Protein AF-A0A7R9TCW3-F1 (afdb_monomer)

Radius of gyration: 33.98 Å; Cα contacts (8 Å, |Δi|>4): 318; chains: 1; bounding box: 120×55×90 Å

Foldseek 3Di:
DDDDDDDDDDPDPPPPPPPPPDFAEDEDEAELVCLQVSLLVCLVPPLPGLHAYWYDYPPDDDTDPVVVLVSLASNLLCVQFLVNCVVAVFWFAWPCHSNDDRGGDDPQFTDGDDDDPPDPSVVSNVSVVVSVVSSCSNCVSNVHDRPHRHGPLRCCCVPVVDDDDLVCLCSRQPPGTDCSVVSVLVSVVVVVVVVVVVVVVVVVVVVVVPDDDDDDDFDDDDDDDPDDDDDPVNVVCLVVQAPPDPPRDGDRDEAQFDEAECQDPDDDPPCPVRHDPLHQYHYHNHDPPRCDVSNVVVRVVSSVRCVVVSVVVVVVVVVVVVVVVVVVVVVVD

InterPro domains:
  IPR000569 HECT domain [PF00632] (122-172)
  IPR000569 HECT domain [PS50237] (38-156)
  IPR001441 Decaprenyl diphosphate synthase-like [PF01255] (249-306)
  IPR035983 HECT, E3 ligase catalytic domain [SSF56204] (19-172)
  IPR036424 Decaprenyl diphosphate synthase-like superfamily [G3DSA:3.40.1180.10] (177-305)
  IPR036424 Decaprenyl diphosphate synthase-like superfamily [SSF64005] (225-305)
  IPR045322 E3 ubiquitin-protein ligase HECTD1/TRIP12-like [PTHR45670] (14-176)

Mean predicted aligned error: 18.5 Å

Organism: Micromonas pusilla (NCBI:txid38833)

pLDDT: mean 72.84, std 19.32, range [31.09, 96.94]

Nearest PDB structures (foldseek):
  8j1p-assembly1_A  TM=7.902E-01  e=1.350E-06  Saccharomyces cerevisiae
  8j1r-assembly1_A  TM=8.168E-01  e=1.158E-05  Saccharomyces cerevisiae
  5hps-assembly1_A  TM=7.876E-01  e=4.696E-04  Homo sapiens
  5i6i-assembly1_B  TM=3.269E-01  e=3.646E+00  Thermochaetoides thermophila DSM 1495
  2poh-assembly2_F  TM=1.640E-01  e=8.413E+00  Salmonella phage P22-pbi

Solvent-accessible surface area (backbone atoms only — not comparable to full-atom values): 19964 Å² total; per-residue (Å²): 133,87,79,88,86,84,90,79,88,75,90,66,82,80,72,81,75,70,80,73,71,84,66,50,75,44,80,47,78,40,50,83,91,49,42,61,64,45,48,48,56,47,42,72,69,49,47,85,47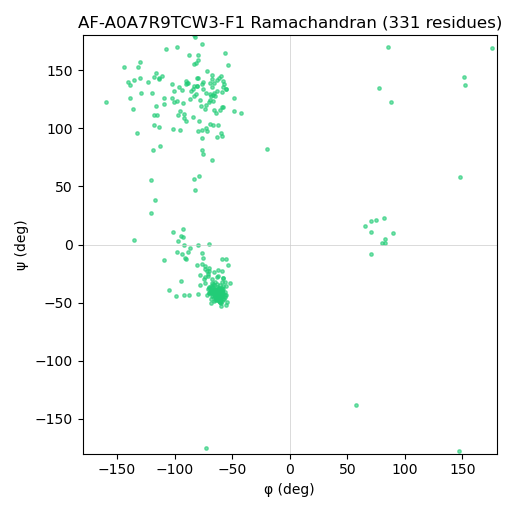,88,47,27,74,34,36,28,51,67,99,56,93,67,75,39,72,66,51,32,48,49,50,43,45,52,42,29,50,55,72,39,19,37,70,54,32,72,78,49,59,45,47,58,52,24,63,56,58,94,79,44,65,71,51,65,65,51,98,49,30,53,41,73,36,90,58,63,87,91,39,72,63,33,54,50,34,52,53,48,52,57,45,51,53,38,47,50,54,38,30,52,70,55,73,44,83,63,74,56,62,59,14,63,68,52,50,39,33,75,72,71,66,45,81,87,51,81,78,47,45,59,59,68,36,33,87,50,23,59,61,8,65,57,52,52,52,53,48,54,52,52,51,51,54,50,51,49,53,49,52,50,52,51,49,53,55,40,42,76,72,72,52,89,78,88,91,81,82,88,80,81,94,79,84,90,72,90,81,75,84,88,42,72,70,55,50,52,38,59,74,72,46,39,55,68,49,98,83,77,53,80,41,64,66,68,37,60,64,45,79,35,58,60,52,57,86,74,83,64,86,88,56,59,89,58,50,40,99,44,37,38,78,37,72,38,80,38,46,84,85,74,65,44,75,68,56,52,52,51,44,52,47,55,35,58,78,42,38,66,61,27,50,53,49,45,54,54,50,53,51,53,52,51,54,50,49,54,51,53,54,60,73,72,106

Structure (mmCIF, N/CA/C/O backbone):
data_AF-A0A7R9TCW3-F1
#
_entry.id   AF-A0A7R9TCW3-F1
#
loop_
_atom_site.group_PDB
_atom_site.id
_atom_site.type_symbol
_atom_site.label_atom_id
_atom_site.label_alt_id
_atom_site.label_comp_id
_atom_site.label_asym_id
_atom_site.label_entity_id
_atom_site.label_seq_id
_atom_site.pdbx_PDB_ins_code
_atom_site.Cartn_x
_atom_site.Cartn_y
_atom_site.Cartn_z
_atom_site.occupancy
_atom_site.B_iso_or_equiv
_atom_site.auth_seq_id
_atom_site.auth_comp_id
_atom_site.auth_asym_id
_atom_site.auth_atom_id
_atom_site.pdbx_PDB_model_num
ATOM 1 N N . GLY A 1 1 ? -70.324 -18.617 -6.237 1.00 34.22 1 GLY A N 1
ATOM 2 C CA . GLY A 1 1 ? -69.212 -18.381 -7.182 1.00 34.22 1 GLY A CA 1
ATOM 3 C C . GLY A 1 1 ? -67.988 -18.090 -6.350 1.00 34.22 1 GLY A C 1
ATOM 4 O O . GLY A 1 1 ? -68.126 -17.315 -5.421 1.00 34.22 1 GLY A O 1
ATOM 5 N N . GLY A 1 2 ? -66.867 -18.802 -6.463 1.00 35.09 2 GLY A N 1
ATOM 6 C CA . GLY A 1 2 ? -66.080 -19.045 -7.681 1.00 35.09 2 GLY A CA 1
ATOM 7 C C . GLY A 1 2 ? -65.082 -17.885 -7.817 1.00 35.09 2 GLY A C 1
ATOM 8 O O . GLY A 1 2 ? -65.528 -16.749 -7.821 1.00 35.09 2 GLY A O 1
ATOM 9 N N . GLY A 1 3 ? -63.762 -18.046 -7.877 1.00 35.47 3 GLY A N 1
ATOM 10 C CA . GLY A 1 3 ? -62.878 -19.210 -7.868 1.00 35.47 3 GLY A CA 1
ATOM 11 C C . GLY A 1 3 ? -61.419 -18.745 -8.067 1.00 35.47 3 GLY A C 1
ATOM 12 O O . GLY A 1 3 ? -61.203 -17.597 -8.440 1.00 35.47 3 GLY A O 1
ATOM 13 N N . GLY A 1 4 ? -60.462 -19.664 -7.857 1.00 33.12 4 GLY A N 1
ATOM 14 C CA . GLY A 1 4 ? -59.072 -19.636 -8.365 1.00 33.12 4 GLY A CA 1
ATOM 15 C C . GLY A 1 4 ? -58.091 -18.708 -7.628 1.00 33.12 4 GLY A C 1
ATOM 16 O O . GLY A 1 4 ? -58.412 -17.568 -7.347 1.00 33.12 4 GLY A O 1
ATOM 17 N N . GLY A 1 5 ? -56.858 -19.080 -7.281 1.00 32.53 5 GLY A N 1
ATOM 18 C CA . GLY A 1 5 ? -56.021 -20.233 -7.618 1.00 32.53 5 GLY A CA 1
ATOM 19 C C . GLY A 1 5 ? -54.547 -19.792 -7.541 1.00 32.53 5 GLY A C 1
ATOM 20 O O . GLY A 1 5 ? -54.244 -18.652 -7.877 1.00 32.53 5 GLY A O 1
ATOM 21 N N . GLY A 1 6 ? -53.633 -20.661 -7.092 1.00 31.09 6 GLY A N 1
ATOM 22 C CA . GLY A 1 6 ? -52.189 -20.391 -7.189 1.00 31.09 6 GLY A CA 1
ATOM 23 C C . GLY A 1 6 ? -51.327 -20.962 -6.067 1.00 31.09 6 GLY A C 1
ATOM 24 O O . GLY A 1 6 ? -50.631 -20.219 -5.383 1.00 31.09 6 GLY A O 1
ATOM 25 N N . GLY A 1 7 ? -51.361 -22.282 -5.870 1.00 36.09 7 GLY A N 1
ATOM 26 C CA . GLY A 1 7 ? -50.371 -22.980 -5.054 1.00 36.09 7 GLY A CA 1
ATOM 27 C C . GLY A 1 7 ? -49.033 -23.079 -5.792 1.00 36.09 7 GLY A C 1
ATOM 28 O O . GLY A 1 7 ? -48.946 -23.735 -6.825 1.00 36.09 7 GLY A O 1
ATOM 29 N N . GLY A 1 8 ? -47.995 -22.456 -5.236 1.00 32.41 8 GLY A N 1
ATOM 30 C CA . GLY A 1 8 ? -46.598 -22.651 -5.618 1.00 32.41 8 GLY A CA 1
ATOM 31 C C . GLY A 1 8 ? -45.843 -23.330 -4.482 1.00 32.41 8 GLY A C 1
ATOM 32 O O . GLY A 1 8 ? -45.241 -22.668 -3.643 1.00 32.41 8 GLY A O 1
ATOM 33 N N . HIS A 1 9 ? -45.902 -24.661 -4.432 1.00 33.53 9 HIS A N 1
ATOM 34 C CA . HIS A 1 9 ? -45.020 -25.475 -3.598 1.00 33.53 9 HIS A CA 1
ATOM 35 C C . HIS A 1 9 ? -43.613 -25.448 -4.213 1.00 33.53 9 HIS A C 1
ATOM 37 O O . HIS A 1 9 ? -43.317 -26.206 -5.134 1.00 33.53 9 HIS A O 1
ATOM 43 N N . VAL A 1 10 ? -42.730 -24.590 -3.701 1.00 38.16 10 VAL A N 1
ATOM 44 C CA . VAL A 1 10 ? -41.288 -24.710 -3.948 1.00 38.16 10 VAL A CA 1
ATOM 45 C C . VAL A 1 10 ? -40.695 -25.473 -2.770 1.00 38.16 10 VAL A C 1
ATOM 47 O O . VAL A 1 10 ? -40.446 -24.919 -1.703 1.00 38.16 10 VAL A O 1
ATOM 50 N N . HIS A 1 11 ? -40.491 -26.777 -2.965 1.00 38.78 11 HIS A N 1
ATOM 51 C CA . HIS A 1 11 ? -39.647 -27.617 -2.115 1.00 38.78 11 HIS A CA 1
ATOM 52 C C . HIS A 1 11 ? -38.175 -27.191 -2.278 1.00 38.78 11 HIS A C 1
ATOM 54 O O . HIS A 1 11 ? -37.361 -27.872 -2.896 1.00 38.78 11 HIS A O 1
ATOM 60 N N . GLY A 1 12 ? -37.825 -26.032 -1.724 1.00 35.53 12 GLY A N 1
ATOM 61 C CA . GLY A 1 12 ? -36.444 -25.671 -1.440 1.00 35.53 12 GLY A CA 1
ATOM 62 C C . GLY A 1 12 ? -36.076 -26.272 -0.091 1.00 35.53 12 GLY A C 1
ATOM 63 O O . GLY A 1 12 ? -36.602 -25.841 0.932 1.00 35.53 12 GLY A O 1
ATOM 64 N N . ARG A 1 13 ? -35.213 -27.295 -0.084 1.00 36.06 13 ARG A N 1
ATOM 65 C CA . ARG A 1 13 ? -34.615 -27.864 1.133 1.00 36.06 13 ARG A CA 1
ATOM 66 C C . ARG A 1 13 ? -34.203 -26.732 2.078 1.00 36.06 13 ARG A C 1
ATOM 68 O O . ARG A 1 13 ? -33.270 -25.992 1.780 1.00 36.06 13 ARG A O 1
ATOM 75 N N . SER A 1 14 ? -34.878 -26.638 3.222 1.00 35.19 14 SER A N 1
ATOM 76 C CA . SER A 1 14 ? -34.413 -25.869 4.372 1.00 35.19 14 SER A CA 1
ATOM 77 C C . SER A 1 14 ? -33.107 -26.503 4.840 1.00 35.19 14 SER A C 1
ATOM 79 O O . SER A 1 14 ? -33.091 -27.496 5.568 1.00 35.19 14 SER A O 1
ATOM 81 N N . ILE A 1 15 ? -31.988 -25.986 4.335 1.00 44.66 15 ILE A N 1
ATOM 82 C CA . ILE A 1 15 ? -30.674 -26.262 4.896 1.00 44.66 15 ILE A CA 1
ATOM 83 C C . ILE A 1 15 ? -30.714 -25.593 6.260 1.00 44.66 15 ILE A C 1
ATOM 85 O O . ILE A 1 15 ? -30.680 -24.371 6.326 1.00 44.66 15 ILE A O 1
ATOM 89 N N . ASN A 1 16 ? -30.892 -26.398 7.308 1.00 39.97 16 ASN A N 1
ATOM 90 C CA . ASN A 1 16 ? -30.870 -26.051 8.728 1.00 39.97 16 ASN A CA 1
ATOM 91 C C . ASN A 1 16 ? -30.158 -24.721 9.045 1.00 39.97 16 ASN A C 1
ATOM 93 O O . ASN A 1 16 ? -29.009 -24.712 9.493 1.00 39.97 16 ASN A O 1
ATOM 97 N N . ALA A 1 17 ? -30.858 -23.595 8.886 1.00 45.28 17 ALA A N 1
ATOM 98 C CA . ALA A 1 17 ? -30.440 -22.316 9.425 1.00 45.28 17 ALA A CA 1
ATOM 99 C C . ALA A 1 17 ? -30.735 -22.390 10.921 1.00 45.28 17 ALA A C 1
ATOM 101 O O . ALA A 1 17 ? -31.760 -21.915 11.411 1.00 45.28 17 ALA A O 1
ATOM 102 N N . ARG A 1 18 ? -29.854 -23.086 11.652 1.00 43.75 18 ARG A N 1
ATOM 103 C CA . ARG A 1 18 ? -29.770 -22.970 13.104 1.00 43.75 18 ARG A CA 1
ATOM 104 C C . ARG A 1 18 ? -29.749 -21.473 13.393 1.00 43.75 18 ARG A C 1
ATOM 106 O O . ARG A 1 18 ? -28.814 -20.794 12.974 1.00 43.75 18 ARG A O 1
ATOM 113 N N . ARG A 1 19 ? -30.785 -20.961 14.064 1.00 49.84 19 ARG A N 1
ATOM 114 C CA . ARG A 1 19 ? -30.785 -19.606 14.623 1.00 49.84 19 ARG A CA 1
ATOM 115 C C . ARG A 1 19 ? -29.612 -19.538 15.597 1.00 49.84 19 ARG A C 1
ATOM 117 O O . ARG A 1 19 ? -29.729 -19.974 16.738 1.00 49.84 19 ARG A O 1
ATOM 124 N N . LEU A 1 20 ? -28.460 -19.079 15.116 1.00 55.22 20 LEU A N 1
ATOM 125 C CA . LEU A 1 20 ? -27.365 -18.644 15.967 1.00 55.22 20 LEU A CA 1
ATOM 126 C C . LEU A 1 20 ? -27.945 -17.521 16.827 1.00 55.22 20 LEU A C 1
ATOM 128 O O . LEU A 1 20 ? -28.461 -16.542 16.292 1.00 55.22 20 LEU A O 1
ATOM 132 N N . GLY A 1 21 ? -27.959 -17.714 18.147 1.00 61.81 21 GLY A N 1
ATOM 133 C CA . GLY A 1 21 ? -28.392 -16.676 19.077 1.00 61.81 21 GLY A CA 1
ATOM 134 C C . GLY A 1 21 ? -27.622 -15.376 18.836 1.00 61.81 21 GLY A C 1
ATOM 135 O O . GLY A 1 21 ? -26.508 -15.398 18.308 1.00 61.81 21 GLY A O 1
ATOM 136 N N . THR A 1 22 ? -28.221 -14.245 19.210 1.00 68.81 22 THR A N 1
ATOM 137 C CA . THR A 1 22 ? -27.581 -12.927 19.127 1.00 68.81 22 THR A CA 1
ATOM 138 C C . THR A 1 22 ? -26.185 -12.996 19.746 1.00 68.81 22 THR A C 1
ATOM 140 O O . THR A 1 22 ? -26.035 -13.447 20.883 1.00 68.81 22 THR A O 1
ATOM 143 N N . LEU A 1 23 ? -25.161 -12.586 18.991 1.00 78.56 23 LEU A N 1
ATOM 144 C CA . LEU A 1 23 ? -23.785 -12.578 19.484 1.00 78.56 23 LEU A CA 1
ATOM 145 C C . LEU A 1 23 ? -23.697 -11.734 20.760 1.00 78.56 23 LEU A C 1
ATOM 147 O O . LEU A 1 23 ? -24.290 -10.655 20.854 1.00 78.56 23 LEU A O 1
ATOM 151 N N . ARG A 1 24 ? -22.944 -12.232 21.748 1.00 88.00 24 ARG A N 1
ATOM 152 C CA . ARG A 1 24 ? -22.685 -11.505 22.995 1.00 88.00 24 ARG A CA 1
ATOM 153 C C . ARG A 1 24 ? -22.024 -10.169 22.665 1.00 88.00 24 ARG A C 1
ATOM 155 O O . ARG A 1 24 ? -21.160 -10.117 21.798 1.00 88.00 24 ARG A O 1
ATOM 162 N N . ARG A 1 25 ? -22.402 -9.109 23.374 1.00 90.12 25 ARG A N 1
ATOM 163 C CA . ARG A 1 25 ? -21.826 -7.770 23.203 1.00 90.12 25 ARG A CA 1
ATOM 164 C C . ARG A 1 25 ? -20.801 -7.518 24.306 1.00 90.12 25 ARG A C 1
ATOM 166 O O . ARG A 1 25 ? -21.065 -7.828 25.469 1.00 90.12 25 ARG A O 1
ATOM 173 N N . GLU A 1 26 ? -19.625 -7.027 23.939 1.00 91.75 26 GLU A N 1
ATOM 174 C CA . GLU A 1 26 ? -18.532 -6.702 24.858 1.00 91.75 26 GLU A CA 1
ATOM 175 C C . GLU A 1 26 ? -18.264 -5.202 24.809 1.00 91.75 26 GLU A C 1
ATOM 177 O O . GLU A 1 26 ? -17.934 -4.657 23.758 1.00 91.75 26 GLU A O 1
ATOM 182 N N . ARG A 1 27 ? -18.426 -4.542 25.958 1.00 91.31 27 ARG A N 1
ATOM 183 C CA . ARG A 1 27 ? -18.194 -3.105 26.091 1.00 91.31 27 ARG A CA 1
ATOM 184 C C . ARG A 1 27 ? -16.729 -2.839 26.372 1.00 91.31 27 ARG A C 1
ATOM 186 O O . ARG A 1 27 ? -16.142 -3.482 27.244 1.00 91.31 27 ARG A O 1
ATOM 193 N N . VAL A 1 28 ? -16.169 -1.893 25.636 1.00 92.75 28 VAL A N 1
ATOM 194 C CA . VAL A 1 28 ? -14.753 -1.538 25.685 1.00 92.75 28 VAL A CA 1
ATOM 195 C C . VAL A 1 28 ? -14.612 -0.023 25.626 1.00 92.75 28 VAL A C 1
ATOM 197 O O . VAL A 1 28 ? -15.305 0.632 24.850 1.00 92.75 28 VAL A O 1
ATOM 200 N N . THR A 1 29 ? -13.721 0.520 26.448 1.00 91.81 29 THR A N 1
ATOM 201 C CA . THR A 1 29 ? -13.417 1.954 26.480 1.00 91.81 29 THR A CA 1
ATOM 202 C C . THR A 1 29 ? -12.103 2.204 25.755 1.00 91.81 29 THR A C 1
ATOM 204 O O . THR A 1 29 ? -11.168 1.419 25.912 1.00 91.81 29 THR A O 1
ATOM 207 N N . VAL A 1 30 ? -12.048 3.268 24.956 1.00 93.12 30 VAL A N 1
ATOM 208 C CA . VAL A 1 30 ? -10.895 3.644 24.132 1.00 93.12 30 VAL A CA 1
ATOM 209 C C . VAL A 1 30 ? -10.636 5.145 24.247 1.00 93.12 30 VAL A C 1
ATOM 211 O O . VAL A 1 30 ? -11.572 5.946 24.273 1.00 93.12 30 VAL A O 1
ATOM 214 N N . GLN A 1 31 ? -9.370 5.543 24.275 1.00 92.31 31 GLN A N 1
ATOM 215 C CA . GLN A 1 31 ? -8.942 6.935 24.281 1.00 92.31 31 GLN A CA 1
ATOM 216 C C . GLN A 1 31 ? -8.739 7.454 22.848 1.00 92.31 31 GLN A C 1
ATOM 218 O O . GLN A 1 31 ? -8.229 6.761 21.967 1.00 92.31 31 GLN A O 1
ATOM 223 N N . ARG A 1 32 ? -9.134 8.706 22.580 1.00 86.94 32 ARG A N 1
ATOM 224 C CA . ARG A 1 32 ? -9.004 9.300 21.232 1.00 86.94 32 ARG A CA 1
ATOM 225 C C . ARG A 1 32 ? -7.568 9.668 20.863 1.00 86.94 32 ARG A C 1
ATOM 227 O O . ARG A 1 32 ? -7.214 9.604 19.691 1.00 86.94 32 ARG A O 1
ATOM 234 N N . ASN A 1 33 ? -6.773 10.077 21.846 1.00 88.12 33 ASN A N 1
ATOM 235 C CA . ASN A 1 33 ? -5.380 10.505 21.687 1.00 88.12 33 ASN A CA 1
ATOM 236 C C . ASN A 1 33 ? -4.417 9.331 21.443 1.00 88.12 33 ASN A C 1
ATOM 238 O O . ASN A 1 33 ? -3.424 9.511 20.749 1.00 88.12 33 ASN A O 1
ATOM 242 N N . ALA A 1 34 ? -4.727 8.142 21.965 1.00 88.19 34 ALA A N 1
ATOM 243 C CA . ALA A 1 34 ? -3.912 6.931 21.845 1.00 88.19 34 ALA A CA 1
ATOM 244 C C . ALA A 1 34 ? -4.642 5.818 21.069 1.00 88.19 34 ALA A C 1
ATOM 246 O O . ALA A 1 34 ? -4.547 4.634 21.389 1.00 88.19 34 ALA A O 1
ATOM 247 N N . ILE A 1 35 ? -5.389 6.201 20.025 1.00 93.56 35 ILE A N 1
ATOM 248 C CA . ILE A 1 35 ? -6.334 5.316 19.325 1.00 93.56 35 ILE A CA 1
ATOM 249 C C . ILE A 1 35 ? -5.703 4.016 18.809 1.00 93.56 35 ILE A C 1
ATOM 251 O O . ILE A 1 35 ? -6.353 2.972 18.789 1.00 93.56 35 ILE A O 1
ATOM 255 N N . LEU A 1 36 ? -4.446 4.076 18.370 1.00 93.06 36 LEU A N 1
ATOM 256 C CA . LEU A 1 36 ? -3.759 2.960 17.728 1.00 93.06 36 LEU A CA 1
ATOM 257 C C . LEU A 1 36 ? -3.244 1.943 18.752 1.00 93.06 36 LEU A C 1
ATOM 259 O O . LEU A 1 36 ? -3.430 0.740 18.558 1.00 93.06 36 LEU A O 1
ATOM 263 N N . ASP A 1 37 ? -2.669 2.429 19.851 1.00 93.12 37 ASP A N 1
ATOM 264 C CA . ASP A 1 37 ? -2.161 1.599 20.947 1.00 93.12 37 ASP A CA 1
ATOM 265 C C . ASP A 1 37 ? -3.310 0.884 21.665 1.00 93.12 37 ASP A C 1
ATOM 267 O O . ASP A 1 37 ? -3.270 -0.336 21.877 1.00 93.12 37 ASP A O 1
ATOM 271 N N . ASP A 1 38 ? -4.390 1.618 21.944 1.00 94.62 38 ASP A N 1
ATOM 272 C CA . ASP A 1 38 ? -5.604 1.057 22.526 1.00 94.62 38 ASP A CA 1
ATOM 273 C C . ASP A 1 38 ? -6.239 0.023 21.602 1.00 94.62 38 ASP A C 1
ATOM 275 O O . ASP A 1 38 ? -6.615 -1.065 22.050 1.00 94.62 38 ASP A O 1
ATOM 279 N N . ALA A 1 39 ? -6.326 0.312 20.300 1.00 96.06 39 ALA A N 1
ATOM 280 C CA . ALA A 1 39 ? -6.843 -0.646 19.333 1.00 96.06 39 ALA A CA 1
ATOM 281 C C . ALA A 1 39 ? -5.996 -1.924 19.300 1.00 96.06 39 ALA A C 1
ATOM 283 O O . ALA A 1 39 ? -6.554 -3.024 19.235 1.00 96.06 39 ALA A O 1
ATOM 284 N N . GLU A 1 40 ? -4.667 -1.822 19.382 1.00 95.38 40 GLU A N 1
ATOM 285 C CA . GLU A 1 40 ? -3.803 -2.998 19.413 1.00 95.38 40 GLU A CA 1
ATOM 286 C C . GLU A 1 40 ? -4.046 -3.853 20.664 1.00 95.38 40 GLU A C 1
ATOM 288 O O . GLU A 1 40 ? -4.194 -5.082 20.564 1.00 95.38 40 GLU A O 1
ATOM 293 N N . LEU A 1 41 ? -4.137 -3.223 21.837 1.00 94.75 41 LEU A N 1
ATOM 294 C CA . LEU A 1 41 ? -4.445 -3.906 23.092 1.00 94.75 41 LEU A CA 1
ATOM 295 C C . LEU A 1 41 ? -5.827 -4.572 23.045 1.00 94.75 41 LEU A C 1
ATOM 297 O O . LEU A 1 41 ? -5.983 -5.742 23.422 1.00 94.75 41 LEU A O 1
ATOM 301 N N . LEU A 1 42 ? -6.817 -3.853 22.525 1.00 95.19 42 LEU A N 1
ATOM 302 C CA . LEU A 1 42 ? -8.190 -4.314 22.382 1.00 95.19 42 LEU A CA 1
ATOM 303 C C . LEU A 1 42 ? -8.254 -5.532 21.454 1.00 95.19 42 LEU A C 1
ATOM 305 O O . LEU A 1 42 ? -8.818 -6.563 21.826 1.00 95.19 42 LEU A O 1
ATOM 309 N N . MET A 1 43 ? -7.599 -5.484 20.292 1.00 96.38 43 MET A N 1
ATOM 310 C CA . MET A 1 43 ? -7.550 -6.615 19.358 1.00 96.38 43 MET A CA 1
ATOM 311 C C . MET A 1 43 ? -6.777 -7.808 19.930 1.00 96.38 43 MET A C 1
ATOM 313 O O . MET A 1 43 ? -7.152 -8.959 19.698 1.00 96.38 43 MET A O 1
ATOM 317 N N . ARG A 1 44 ? -5.729 -7.586 20.733 1.00 94.31 44 ARG A N 1
ATOM 318 C CA . ARG A 1 44 ? -5.033 -8.670 21.454 1.00 94.31 44 ARG A CA 1
ATOM 319 C C . ARG A 1 44 ? -5.958 -9.417 22.413 1.00 94.31 44 ARG A C 1
ATOM 321 O O . ARG A 1 44 ? -5.847 -10.641 22.502 1.00 94.31 44 ARG A O 1
ATOM 328 N N . ARG A 1 45 ? -6.868 -8.710 23.085 1.00 94.00 45 ARG A N 1
ATOM 329 C CA . ARG A 1 45 ? -7.767 -9.281 24.095 1.00 94.00 45 ARG A CA 1
ATOM 330 C C . ARG A 1 45 ? -9.065 -9.845 23.510 1.00 94.00 45 ARG A C 1
ATOM 332 O O . ARG A 1 45 ? -9.461 -10.939 23.890 1.00 94.00 45 ARG A O 1
ATOM 339 N N . HIS A 1 46 ? -9.698 -9.140 22.573 1.00 94.25 46 HIS A N 1
ATOM 340 C CA . HIS A 1 46 ? -11.082 -9.406 22.161 1.00 94.25 46 HIS A CA 1
ATOM 341 C C . HIS A 1 46 ? -11.232 -10.016 20.757 1.00 94.25 46 HIS A C 1
ATOM 343 O O . HIS A 1 46 ? -12.301 -10.541 20.436 1.00 94.25 46 HIS A O 1
ATOM 349 N N . ALA A 1 47 ? -10.191 -10.011 19.910 1.00 92.25 47 ALA A N 1
ATOM 350 C CA . ALA A 1 47 ? -10.312 -10.526 18.536 1.00 92.25 47 ALA A CA 1
ATOM 351 C C . ALA A 1 47 ? -10.586 -12.041 18.469 1.00 92.25 47 ALA A C 1
ATOM 353 O O . ALA A 1 47 ? -11.146 -12.526 17.493 1.00 92.25 47 ALA A O 1
ATOM 354 N N . LYS A 1 48 ? -10.218 -12.800 19.512 1.00 92.38 48 LYS A N 1
ATOM 355 C CA . LYS A 1 48 ? -10.485 -14.248 19.604 1.00 92.38 48 LYS A CA 1
ATOM 356 C C . LYS A 1 48 ? -11.914 -14.566 20.051 1.00 92.38 48 LYS A C 1
ATOM 358 O O . LYS A 1 48 ? -12.365 -15.701 19.907 1.00 92.38 48 LYS A O 1
ATOM 363 N N . HIS A 1 49 ? -12.611 -13.598 20.642 1.00 93.31 49 HIS A N 1
ATOM 364 C CA . HIS A 1 49 ? -13.942 -13.805 21.193 1.00 93.31 49 HIS A CA 1
ATOM 365 C C . HIS A 1 49 ? -14.996 -13.668 20.093 1.00 93.31 49 HIS A C 1
ATOM 367 O O . HIS A 1 49 ? -14.989 -12.706 19.322 1.00 93.31 49 HIS A O 1
ATOM 373 N N . LYS A 1 50 ? -15.947 -14.611 20.059 1.00 90.56 50 LYS A N 1
ATOM 374 C CA . LYS A 1 50 ? -17.133 -14.569 19.186 1.00 90.56 50 LYS A CA 1
ATOM 375 C C . LYS A 1 50 ? -18.198 -13.629 19.765 1.00 90.56 50 LYS A C 1
ATOM 377 O O . LYS A 1 50 ? -19.301 -14.049 20.105 1.00 90.56 50 LYS A O 1
ATOM 382 N N . SER A 1 51 ? -17.819 -12.375 19.937 1.00 92.19 51 SER A N 1
ATOM 383 C CA . SER A 1 51 ? -18.633 -11.294 20.486 1.00 92.19 51 SER A CA 1
ATOM 384 C C . SER A 1 51 ? -18.571 -10.077 19.575 1.00 92.19 51 SER A C 1
ATOM 386 O O . SER A 1 51 ? -17.617 -9.939 18.816 1.00 92.19 51 SER A O 1
ATOM 388 N N . VAL A 1 52 ? -19.575 -9.210 19.659 1.00 92.12 52 VAL A N 1
ATOM 389 C CA . VAL A 1 52 ? -19.589 -7.917 18.970 1.00 92.12 52 VAL A CA 1
ATOM 390 C C . VAL A 1 52 ? -19.056 -6.847 19.913 1.00 92.12 52 VAL A C 1
ATOM 392 O O . VAL A 1 52 ? -19.476 -6.801 21.073 1.00 92.12 52 VAL A O 1
ATOM 395 N N . LEU A 1 53 ? -18.139 -6.004 19.446 1.00 93.06 53 LEU A N 1
ATOM 396 C CA . LEU A 1 53 ? -17.654 -4.879 20.249 1.00 93.06 53 LEU A CA 1
ATOM 397 C C . LEU A 1 53 ? -18.680 -3.749 20.301 1.00 93.06 53 LEU A C 1
ATOM 399 O O . LEU A 1 53 ? -19.301 -3.393 19.303 1.00 93.06 53 LEU A O 1
ATOM 403 N N . GLU A 1 54 ? -18.816 -3.157 21.481 1.00 92.88 54 GLU A N 1
ATOM 404 C CA . GLU A 1 54 ? -19.443 -1.854 21.672 1.00 92.88 54 GLU A CA 1
ATOM 405 C C . GLU A 1 54 ? -18.399 -0.904 22.238 1.00 92.88 54 GLU A C 1
ATOM 407 O O . GLU A 1 54 ? -18.053 -0.977 23.421 1.00 92.88 54 GLU A O 1
ATOM 412 N N . VAL A 1 55 ? -17.875 -0.045 21.367 1.00 93.44 55 VAL A N 1
ATOM 413 C CA . VAL A 1 55 ? -16.833 0.912 21.734 1.00 93.44 55 VAL A CA 1
ATOM 414 C C . VAL A 1 55 ? -17.456 2.148 22.375 1.00 93.44 55 VAL A C 1
ATOM 416 O O . VAL A 1 55 ? -18.458 2.674 21.887 1.00 93.44 55 VAL A O 1
ATOM 419 N N . LEU A 1 56 ? -16.825 2.602 23.453 1.00 91.69 56 LEU A N 1
ATOM 420 C CA . LEU A 1 56 ? -17.072 3.860 24.140 1.00 91.69 56 LEU A CA 1
ATOM 421 C C . LEU A 1 56 ? -15.786 4.691 24.098 1.00 91.69 56 LEU A C 1
ATOM 423 O O . LEU A 1 56 ? -14.720 4.184 24.448 1.00 91.69 56 LEU A O 1
ATOM 427 N N . PHE A 1 57 ? -15.875 5.956 23.697 1.00 92.00 57 PHE A N 1
ATOM 428 C CA . PHE A 1 57 ? -14.753 6.875 23.866 1.00 92.00 57 PHE A CA 1
ATOM 429 C C . PHE A 1 57 ? -14.728 7.406 25.296 1.00 92.00 57 PHE A C 1
ATOM 431 O O . PHE A 1 57 ? -15.767 7.729 25.872 1.00 92.00 57 PHE A O 1
ATOM 438 N N . GLU A 1 58 ? -13.539 7.455 25.890 1.00 88.12 58 GLU A N 1
ATOM 439 C CA . GLU A 1 58 ? -13.379 7.975 27.244 1.00 88.12 58 GLU A CA 1
ATOM 440 C C . GLU A 1 58 ? -13.893 9.422 27.335 1.00 88.12 58 GLU A C 1
ATOM 442 O O . GLU A 1 58 ? -13.606 10.246 26.467 1.00 88.12 58 GLU A O 1
ATOM 447 N N . ASN A 1 59 ? -14.640 9.723 28.401 1.00 84.75 59 ASN A N 1
ATOM 448 C CA . ASN A 1 59 ? -15.268 11.025 28.664 1.00 84.75 59 ASN A CA 1
ATOM 449 C C . ASN A 1 59 ? -16.367 11.454 27.672 1.00 84.75 59 ASN A C 1
ATOM 451 O O . ASN A 1 59 ? -16.753 12.621 27.673 1.00 84.75 59 ASN A O 1
ATOM 455 N N . GLU A 1 60 ? -16.909 10.536 26.865 1.00 84.94 60 GLU A N 1
ATOM 456 C CA . GLU A 1 60 ? -18.048 10.810 25.982 1.00 84.94 60 GLU A CA 1
ATOM 457 C C . GLU A 1 60 ? -19.299 10.030 26.388 1.00 84.94 60 GLU A C 1
ATOM 459 O O . GLU A 1 60 ? -19.239 8.873 26.807 1.00 84.94 60 GLU A O 1
ATOM 464 N N . GLU A 1 61 ? -20.462 10.664 26.233 1.00 74.19 61 GLU A N 1
ATOM 465 C CA . GLU A 1 61 ? -21.753 10.013 26.428 1.00 74.19 61 GLU A CA 1
ATOM 466 C C . GLU A 1 61 ? -22.260 9.447 25.101 1.00 74.19 61 GLU A C 1
ATOM 468 O O . GLU A 1 61 ? -22.620 10.178 24.180 1.00 74.19 61 GLU A O 1
ATOM 473 N N . GLY A 1 62 ? -22.311 8.121 25.001 1.00 73.56 62 GLY A N 1
ATOM 474 C CA . GLY A 1 62 ? -22.911 7.452 23.854 1.00 73.56 62 GLY A CA 1
ATOM 475 C C . GLY A 1 62 ? -22.309 6.084 23.588 1.00 73.56 62 GLY A C 1
ATOM 476 O O . GLY A 1 62 ? -21.099 5.893 23.625 1.00 73.56 62 GLY A O 1
ATOM 477 N N . PHE A 1 63 ? -23.166 5.113 23.289 1.00 75.25 63 PHE A N 1
ATOM 478 C CA . PHE A 1 63 ? -22.762 3.782 22.848 1.00 75.25 63 PHE A CA 1
ATOM 479 C C . PHE A 1 63 ? -23.566 3.390 21.612 1.00 75.25 63 PHE A C 1
ATOM 481 O O . PHE A 1 63 ? -24.697 3.836 21.415 1.00 75.25 63 PHE A O 1
ATOM 488 N N . GLY A 1 64 ? -22.990 2.535 20.770 1.00 80.12 64 GLY A N 1
ATOM 489 C CA . GLY A 1 64 ? -23.707 1.946 19.646 1.00 80.12 64 GLY A CA 1
ATOM 490 C C . GLY A 1 64 ? -22.837 1.679 18.425 1.00 80.12 64 GLY A C 1
ATOM 491 O O . GLY A 1 64 ? -21.628 1.924 18.406 1.00 80.12 64 GLY A O 1
ATOM 492 N N . GLY A 1 65 ? -23.483 1.178 17.371 1.00 83.69 65 GLY A N 1
ATOM 493 C CA . GLY A 1 65 ? -22.811 0.843 16.113 1.00 83.69 65 GLY A CA 1
ATOM 494 C C . GLY A 1 65 ? -22.192 2.055 15.409 1.00 83.69 65 GLY A C 1
ATOM 495 O O . GLY A 1 65 ? -21.187 1.905 14.726 1.00 83.69 65 GLY A O 1
ATOM 496 N N . ALA A 1 66 ? -22.738 3.262 15.599 1.00 87.50 66 ALA A N 1
ATOM 497 C CA . ALA A 1 66 ? -22.174 4.485 15.022 1.00 87.50 66 ALA A CA 1
ATOM 498 C C . ALA A 1 66 ? -20.817 4.849 15.649 1.00 87.50 66 ALA A C 1
ATOM 500 O O . ALA A 1 66 ? -19.856 5.076 14.920 1.00 87.50 66 ALA A O 1
ATOM 501 N N . VAL A 1 67 ? -20.720 4.807 16.982 1.00 91.44 67 VAL A N 1
ATOM 502 C CA . VAL A 1 67 ? -19.470 5.060 17.725 1.00 91.44 67 VAL A CA 1
ATOM 503 C C . VAL A 1 67 ? -18.430 3.984 17.409 1.00 91.44 67 VAL A C 1
ATOM 505 O O . VAL A 1 67 ? -17.262 4.273 17.164 1.00 91.44 67 VAL A O 1
ATOM 508 N N . THR A 1 68 ? -18.869 2.728 17.310 1.00 92.94 68 THR A N 1
ATOM 509 C CA . THR A 1 68 ? -17.993 1.609 16.928 1.00 92.94 68 THR A CA 1
ATOM 510 C C . THR A 1 68 ? -17.477 1.757 15.491 1.00 92.94 68 THR A C 1
ATOM 512 O O . THR A 1 68 ? -16.296 1.536 15.226 1.00 92.94 68 THR A O 1
ATOM 515 N N . LYS A 1 69 ? -18.321 2.212 14.556 1.00 92.94 69 LYS A N 1
ATOM 516 C CA . LYS A 1 69 ? -17.895 2.561 13.192 1.00 92.94 69 LYS A CA 1
ATOM 517 C C . LYS A 1 69 ? -16.872 3.699 13.199 1.00 92.94 69 LYS A C 1
ATOM 519 O O . LYS A 1 69 ? -15.889 3.638 12.468 1.00 92.94 69 LYS A O 1
ATOM 524 N N . GLU A 1 70 ? -17.082 4.721 14.023 1.00 93.69 70 GLU A N 1
ATOM 525 C CA . GLU A 1 70 ? -16.142 5.833 14.170 1.00 93.69 70 GLU A CA 1
ATOM 526 C C . GLU A 1 70 ? -14.775 5.368 14.687 1.00 93.69 70 GLU A C 1
ATOM 528 O O . GLU A 1 70 ? -13.748 5.787 14.154 1.00 93.69 70 GLU A O 1
ATOM 533 N N . PHE A 1 71 ? -14.750 4.455 15.660 1.00 95.38 71 PHE A N 1
ATOM 534 C CA . PHE A 1 71 ? -13.522 3.809 16.121 1.00 95.38 71 PHE A CA 1
ATOM 535 C C . PHE A 1 71 ? -12.766 3.146 14.964 1.00 95.38 71 PHE A C 1
ATOM 537 O O . PHE A 1 71 ? -11.601 3.468 14.737 1.00 95.38 71 PHE A O 1
ATOM 544 N N . TYR A 1 72 ? -13.431 2.298 14.171 1.00 96.50 72 TYR A N 1
ATOM 545 C CA . TYR A 1 72 ? -12.800 1.656 13.014 1.00 96.50 72 TYR A CA 1
ATOM 546 C C . TYR A 1 72 ? -12.283 2.669 11.982 1.00 96.50 72 TYR A C 1
ATOM 548 O O . TYR A 1 72 ? -11.184 2.491 11.456 1.00 96.50 72 TYR A O 1
ATOM 556 N N . ASN A 1 73 ? -13.024 3.752 11.732 1.00 95.50 73 ASN A N 1
ATOM 557 C CA . ASN A 1 73 ? -12.584 4.824 10.838 1.00 95.50 73 ASN A CA 1
ATOM 558 C C . ASN A 1 73 ? -11.315 5.516 11.356 1.00 95.50 73 ASN A C 1
ATOM 560 O O . ASN A 1 73 ? -10.385 5.741 10.586 1.00 95.50 73 ASN A O 1
ATOM 564 N N . LYS A 1 74 ? -11.253 5.837 12.654 1.00 95.62 74 LYS A N 1
ATOM 565 C CA . LYS A 1 74 ? -10.091 6.504 13.260 1.00 95.62 74 LYS A CA 1
ATOM 566 C C . LYS A 1 74 ? -8.861 5.608 13.291 1.00 95.62 74 LYS A C 1
ATOM 568 O O . LYS A 1 74 ? -7.768 6.080 13.003 1.00 95.62 74 LYS A O 1
ATOM 573 N N . VAL A 1 75 ? -9.036 4.318 13.575 1.00 96.94 75 VAL A N 1
ATOM 574 C CA . VAL A 1 75 ? -7.937 3.347 13.502 1.00 96.94 75 VAL A CA 1
ATOM 575 C C . VAL A 1 75 ? -7.434 3.207 12.063 1.00 96.94 75 VAL A C 1
ATOM 577 O O . VAL A 1 75 ? -6.227 3.181 11.849 1.00 96.94 75 VAL A O 1
ATOM 580 N N . ALA A 1 76 ? -8.327 3.158 11.068 1.00 96.62 76 ALA A N 1
ATOM 581 C CA . ALA A 1 76 ? -7.934 3.109 9.659 1.00 96.62 76 ALA A CA 1
ATOM 582 C C . ALA A 1 76 ? -7.172 4.373 9.222 1.00 96.62 76 ALA A C 1
ATOM 584 O O . ALA A 1 76 ? -6.124 4.253 8.593 1.00 96.62 76 ALA A O 1
ATOM 585 N N . ALA A 1 77 ? -7.639 5.562 9.617 1.00 95.38 77 ALA A N 1
ATOM 586 C CA . ALA A 1 77 ? -6.945 6.824 9.360 1.00 95.38 77 ALA A CA 1
ATOM 587 C C . ALA A 1 77 ? -5.548 6.845 10.004 1.00 95.38 77 ALA A C 1
ATOM 589 O O . ALA A 1 77 ? -4.561 7.130 9.332 1.00 95.38 77 ALA A O 1
ATOM 590 N N . ALA A 1 78 ? -5.439 6.428 11.271 1.00 95.19 78 ALA A N 1
ATOM 591 C CA . ALA A 1 78 ? -4.156 6.317 11.964 1.00 95.19 78 ALA A CA 1
ATOM 592 C C . ALA A 1 78 ? -3.205 5.312 11.288 1.00 95.19 78 ALA A C 1
ATOM 594 O O . ALA A 1 78 ? -2.009 5.566 11.192 1.00 95.19 78 ALA A O 1
ATOM 595 N N . LEU A 1 79 ? -3.727 4.192 10.773 1.00 95.75 79 LEU A N 1
ATOM 596 C CA . LEU A 1 79 ? -2.943 3.222 10.003 1.00 95.75 79 LEU A CA 1
ATOM 597 C C . LEU A 1 79 ? -2.475 3.769 8.650 1.00 95.75 79 LEU A C 1
ATOM 599 O O . LEU A 1 79 ? -1.434 3.335 8.172 1.00 95.75 79 LEU A O 1
ATOM 603 N N . GLN A 1 80 ? -3.226 4.682 8.034 1.00 95.50 80 GLN A N 1
ATOM 604 C CA . GLN A 1 80 ? -2.884 5.325 6.761 1.00 95.50 80 GLN A CA 1
ATOM 605 C C . GLN A 1 80 ? -2.040 6.605 6.943 1.00 95.50 80 GLN A C 1
ATOM 607 O O . GLN A 1 80 ? -1.575 7.187 5.959 1.00 95.50 80 GLN A O 1
ATOM 612 N N . SER A 1 81 ? -1.829 7.045 8.187 1.00 94.94 81 SER A N 1
ATOM 613 C CA . SER A 1 81 ? -1.054 8.243 8.508 1.00 94.94 81 SER A CA 1
ATOM 614 C C . SER A 1 81 ? 0.375 8.148 7.975 1.00 94.94 81 SER A C 1
ATOM 616 O O . SER A 1 81 ? 1.092 7.173 8.214 1.00 94.94 81 SER A O 1
ATOM 618 N N . ARG A 1 82 ? 0.814 9.210 7.298 1.00 93.88 82 ARG A N 1
ATOM 619 C CA . ARG A 1 82 ? 2.178 9.357 6.794 1.00 93.88 82 ARG A CA 1
ATOM 620 C C . ARG A 1 82 ? 3.192 9.405 7.927 1.00 93.88 82 ARG A C 1
ATOM 622 O O . ARG A 1 82 ? 4.200 8.714 7.850 1.00 93.88 82 ARG A O 1
ATOM 629 N N . ALA A 1 83 ? 2.906 10.163 8.986 1.00 91.56 83 ALA A N 1
ATOM 630 C CA . ALA A 1 83 ? 3.782 10.254 10.153 1.00 91.56 83 ALA A CA 1
ATOM 631 C C . ALA A 1 83 ? 4.005 8.868 10.781 1.00 91.56 83 ALA A C 1
ATOM 633 O O . ALA A 1 83 ? 5.144 8.451 10.978 1.00 91.56 83 ALA A O 1
ATOM 634 N N . GLY A 1 84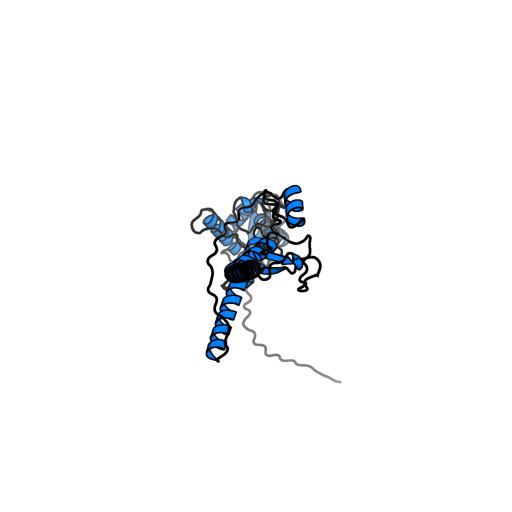 ? 2.924 8.101 10.965 1.00 89.88 84 GLY A N 1
ATOM 635 C CA . GLY A 1 84 ? 3.014 6.726 11.461 1.00 89.88 84 GLY A CA 1
ATOM 636 C C . GLY A 1 84 ? 3.778 5.786 10.521 1.00 89.88 84 GLY A C 1
ATOM 637 O O . GLY A 1 84 ? 4.487 4.893 10.984 1.00 89.88 84 GLY A O 1
ATOM 638 N N . ASN A 1 85 ? 3.682 5.989 9.204 1.00 92.56 85 ASN A N 1
ATOM 639 C CA . ASN A 1 85 ? 4.415 5.185 8.225 1.00 92.56 85 ASN A CA 1
ATOM 640 C C . ASN A 1 85 ? 5.915 5.515 8.166 1.00 92.56 85 ASN A C 1
ATOM 642 O O . ASN A 1 85 ? 6.710 4.640 7.839 1.00 92.56 85 ASN A O 1
ATOM 646 N N . VAL A 1 86 ? 6.311 6.750 8.488 1.00 88.38 86 VAL A N 1
ATOM 647 C CA . VAL A 1 86 ? 7.727 7.130 8.628 1.00 88.38 86 VAL A CA 1
ATOM 648 C C . VAL A 1 86 ? 8.347 6.440 9.845 1.00 88.38 86 VAL A C 1
ATOM 650 O O . VAL A 1 86 ? 9.464 5.938 9.759 1.00 88.38 86 VAL A O 1
ATOM 653 N N . GLU A 1 87 ? 7.616 6.362 10.960 1.00 87.25 87 GLU A N 1
ATOM 654 C CA . GLU A 1 87 ? 8.071 5.661 12.168 1.00 87.25 87 GLU A CA 1
ATOM 655 C C . GLU A 1 87 ? 8.107 4.139 11.991 1.00 87.25 87 GLU A C 1
ATOM 657 O O . GLU A 1 87 ? 9.024 3.465 12.456 1.00 87.25 87 GLU A O 1
ATOM 662 N N . THR A 1 88 ? 7.085 3.571 11.346 1.00 87.88 88 THR A N 1
ATOM 663 C CA . THR A 1 88 ? 6.987 2.135 11.062 1.00 87.88 88 THR A CA 1
ATOM 664 C C . THR A 1 88 ? 6.592 1.926 9.599 1.00 87.88 88 THR A C 1
ATOM 666 O O . THR A 1 88 ? 5.391 1.920 9.303 1.00 87.88 88 THR A O 1
ATOM 669 N N . PRO A 1 89 ? 7.566 1.697 8.695 1.00 89.06 89 PRO A N 1
ATOM 670 C CA . PRO A 1 89 ? 7.323 1.516 7.264 1.00 89.06 89 PRO A CA 1
ATOM 671 C C . PRO A 1 89 ? 6.409 0.319 6.999 1.00 89.06 89 PRO A C 1
ATOM 673 O O . PRO A 1 89 ? 6.837 -0.833 6.962 1.00 89.06 89 PRO A O 1
ATOM 676 N N . THR A 1 90 ? 5.116 0.595 6.855 1.00 92.88 90 THR A N 1
ATOM 677 C CA . THR A 1 90 ? 4.071 -0.417 6.666 1.00 92.88 90 THR A CA 1
ATOM 678 C C . THR A 1 90 ? 3.610 -0.428 5.217 1.00 92.88 90 THR A C 1
ATOM 680 O O . THR A 1 90 ? 3.406 -1.498 4.647 1.00 92.88 90 THR A O 1
ATOM 683 N N . TRP A 1 91 ? 3.491 0.750 4.609 1.00 93.44 91 TRP A N 1
ATOM 684 C CA . TRP A 1 91 ? 2.995 0.967 3.256 1.00 93.44 91 TRP A CA 1
ATOM 685 C C . TRP A 1 91 ? 4.073 1.560 2.359 1.00 93.44 91 TRP A C 1
ATOM 687 O O . TRP A 1 91 ? 4.908 2.348 2.812 1.00 93.44 91 TRP A O 1
ATOM 697 N N . VAL A 1 92 ? 4.027 1.210 1.074 1.00 90.75 92 VAL A N 1
ATOM 698 C CA . VAL A 1 92 ? 4.791 1.907 0.034 1.00 90.75 92 VAL A CA 1
ATOM 699 C C . VAL A 1 92 ? 4.433 3.397 0.079 1.00 90.75 92 VAL A C 1
ATOM 701 O O . VAL A 1 92 ? 3.259 3.752 0.181 1.00 90.75 92 VAL A O 1
ATOM 704 N N . MET A 1 93 ? 5.442 4.268 0.039 1.00 88.88 93 MET A N 1
ATOM 705 C CA . MET A 1 93 ? 5.242 5.720 0.008 1.00 88.88 93 MET A CA 1
ATOM 706 C C . MET A 1 93 ? 4.711 6.155 -1.359 1.00 88.88 93 MET A C 1
ATOM 708 O O . MET A 1 93 ? 5.026 5.537 -2.375 1.00 88.88 93 MET A O 1
ATOM 712 N N . ASP A 1 94 ? 3.913 7.213 -1.387 1.00 88.88 94 ASP A N 1
ATOM 713 C CA . ASP A 1 94 ? 3.510 7.873 -2.629 1.00 88.88 94 ASP A CA 1
ATOM 714 C C . ASP A 1 94 ? 4.590 8.856 -3.128 1.00 88.88 94 ASP A C 1
ATOM 716 O O . ASP A 1 94 ? 5.653 9.013 -2.519 1.00 88.88 94 ASP A O 1
ATOM 720 N N . GLU A 1 95 ? 4.324 9.482 -4.273 1.00 81.31 95 GLU A N 1
ATOM 721 C CA . GLU A 1 95 ? 5.196 10.414 -4.994 1.00 81.31 95 GLU A CA 1
ATOM 722 C C . GLU A 1 95 ? 5.607 11.624 -4.149 1.00 81.31 95 GLU A C 1
ATOM 724 O O . GLU A 1 95 ? 6.719 12.130 -4.296 1.00 81.31 95 GLU A O 1
ATOM 729 N N . ASP A 1 96 ? 4.754 12.026 -3.206 1.00 82.94 96 ASP A N 1
ATOM 730 C CA . ASP A 1 96 ? 4.983 13.177 -2.336 1.00 82.94 96 ASP A CA 1
ATOM 731 C C . ASP A 1 96 ? 6.018 12.901 -1.226 1.00 82.94 96 ASP A C 1
ATOM 733 O O . ASP A 1 96 ? 6.480 13.819 -0.536 1.00 82.94 96 ASP A O 1
ATOM 737 N N . GLY A 1 97 ? 6.401 11.634 -1.022 1.00 83.25 97 GLY A N 1
ATOM 738 C CA . GLY A 1 97 ? 7.440 11.253 -0.067 1.00 83.25 97 GLY A CA 1
ATOM 739 C C . GLY A 1 97 ? 7.125 11.713 1.362 1.00 83.25 97 GLY A C 1
ATOM 740 O O . GLY A 1 97 ? 6.004 11.590 1.836 1.00 83.25 97 GLY A O 1
ATOM 741 N N . ALA A 1 98 ? 8.102 12.226 2.109 1.00 81.56 98 ALA A N 1
ATOM 742 C CA . ALA A 1 98 ? 7.868 12.649 3.498 1.00 81.56 98 ALA A CA 1
ATOM 743 C C . ALA A 1 98 ? 7.062 13.960 3.630 1.00 81.56 98 ALA A C 1
ATOM 745 O O . ALA A 1 98 ? 6.502 14.216 4.693 1.00 81.56 98 ALA A O 1
ATOM 746 N N . SER A 1 99 ? 6.989 14.768 2.569 1.00 82.81 99 SER A N 1
ATOM 747 C CA . SER A 1 99 ? 6.424 16.128 2.596 1.00 82.81 99 SER A CA 1
ATOM 748 C C . SER A 1 99 ? 4.968 16.205 2.131 1.00 82.81 99 SER A C 1
ATOM 750 O O . SER A 1 99 ? 4.416 17.298 2.018 1.00 82.81 99 SER A O 1
ATOM 752 N N . GLY A 1 100 ? 4.360 15.059 1.826 1.00 85.81 100 GLY A N 1
ATOM 753 C CA . GLY A 1 100 ? 2.991 14.984 1.336 1.00 85.81 100 GLY A CA 1
ATOM 754 C C . GLY A 1 100 ? 1.913 15.257 2.388 1.00 85.81 100 GLY A C 1
ATOM 755 O O . GLY A 1 100 ? 2.205 15.555 3.549 1.00 85.81 100 GLY A O 1
ATOM 756 N N . PRO A 1 101 ? 0.638 15.100 1.997 1.00 90.81 101 PRO A N 1
ATOM 757 C CA . PRO A 1 101 ? -0.507 15.212 2.897 1.00 90.81 101 PRO A CA 1
ATOM 758 C C . PRO A 1 101 ? -0.426 14.254 4.095 1.00 90.81 101 PRO A C 1
ATOM 760 O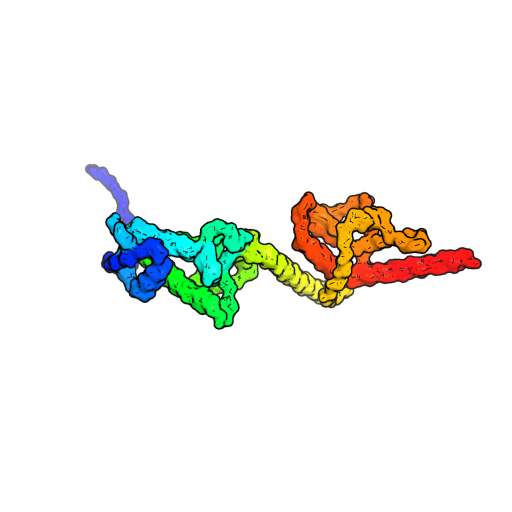 O . PRO A 1 101 ? 0.310 13.267 4.073 1.00 90.81 101 PRO A O 1
ATOM 763 N N . GLU A 1 102 ? -1.253 14.499 5.118 1.00 93.00 102 GLU A N 1
ATOM 764 C CA . GLU A 1 102 ? -1.294 13.711 6.365 1.00 93.00 102 GLU A CA 1
ATOM 765 C C . GLU A 1 102 ? -1.430 12.196 6.135 1.00 93.00 102 GLU A C 1
ATOM 767 O O . GLU A 1 102 ? -0.881 11.400 6.896 1.00 93.00 102 GLU A O 1
ATOM 772 N N . HIS A 1 103 ? -2.139 11.793 5.081 1.00 94.31 103 HIS A N 1
ATOM 773 C CA . HIS A 1 103 ? -2.414 10.400 4.744 1.00 94.31 103 HIS A CA 1
ATOM 774 C C . HIS A 1 103 ? -1.710 10.018 3.439 1.00 94.31 103 HIS A C 1
ATOM 776 O O . HIS A 1 103 ? -1.659 10.815 2.502 1.00 94.31 103 HIS A O 1
ATOM 782 N N . ILE A 1 104 ? -1.202 8.786 3.372 1.00 92.44 104 ILE A N 1
ATOM 783 C CA . ILE A 1 104 ? -0.608 8.229 2.147 1.00 92.44 104 ILE A CA 1
ATOM 784 C C . ILE A 1 104 ? -1.720 7.866 1.173 1.00 92.44 104 ILE A C 1
ATOM 786 O O . ILE A 1 104 ? -2.695 7.217 1.570 1.00 92.44 104 ILE A O 1
ATOM 790 N N . TRP A 1 105 ? -1.575 8.235 -0.098 1.00 87.81 105 TRP A N 1
ATOM 791 C CA . TRP A 1 105 ? -2.593 7.966 -1.107 1.00 87.81 105 TRP A CA 1
ATOM 792 C C . TRP A 1 105 ? -2.023 7.294 -2.356 1.00 87.81 105 TRP A C 1
ATOM 794 O O . TRP A 1 105 ? -1.065 7.763 -2.953 1.00 87.81 105 TRP A O 1
ATOM 804 N N . HIS A 1 106 ? -2.672 6.206 -2.776 1.00 87.00 106 HIS A N 1
ATOM 805 C CA . HIS A 1 106 ? -2.350 5.459 -3.993 1.00 87.00 106 HIS A CA 1
ATOM 806 C C . HIS A 1 106 ? -3.614 5.243 -4.809 1.00 87.00 106 HIS A C 1
ATOM 808 O O . HIS A 1 106 ? -4.666 4.940 -4.238 1.00 87.00 106 HIS A O 1
ATOM 814 N N . THR A 1 107 ? -3.507 5.297 -6.138 1.00 84.94 107 THR A N 1
ATOM 815 C CA . THR A 1 107 ? -4.658 5.110 -7.041 1.00 84.94 107 THR A CA 1
ATOM 816 C C . THR A 1 107 ? -5.308 3.741 -6.846 1.00 84.94 107 THR A C 1
ATOM 818 O O . THR A 1 107 ? -6.530 3.613 -6.846 1.00 84.94 107 THR A O 1
ATOM 821 N N . ASN A 1 108 ? -4.480 2.716 -6.633 1.00 87.25 108 ASN A N 1
ATOM 822 C CA . ASN A 1 108 ? -4.911 1.326 -6.491 1.00 87.25 108 ASN A CA 1
ATOM 823 C C . ASN A 1 108 ? -4.949 0.851 -5.034 1.00 87.25 108 ASN A C 1
ATOM 825 O O . ASN A 1 108 ? -5.098 -0.343 -4.792 1.00 87.25 108 ASN A O 1
ATOM 829 N N . GLY A 1 109 ? -4.824 1.760 -4.067 1.00 91.94 109 GLY A N 1
ATOM 830 C CA . GLY A 1 109 ? -4.791 1.433 -2.645 1.00 91.94 109 GLY A CA 1
ATOM 831 C C . GLY A 1 109 ? -3.408 1.046 -2.116 1.00 91.94 109 GLY A C 1
ATOM 832 O O . GLY A 1 109 ? -2.445 0.840 -2.852 1.00 91.94 109 GLY A O 1
ATOM 833 N N . LEU A 1 110 ? -3.331 0.961 -0.792 1.00 93.25 110 LEU A N 1
ATOM 834 C CA . LEU A 1 110 ? -2.137 0.724 0.002 1.00 93.25 110 LEU A CA 1
ATOM 835 C C . LEU A 1 110 ? -1.580 -0.679 -0.241 1.00 93.25 110 LEU A C 1
ATOM 837 O O . LEU A 1 110 ? -2.288 -1.683 -0.102 1.00 93.25 110 LEU A O 1
ATOM 841 N N . PHE A 1 111 ? -0.288 -0.743 -0.538 1.00 93.12 111 PHE A N 1
ATOM 842 C CA . PHE A 1 111 ? 0.460 -1.987 -0.668 1.00 93.12 111 PHE A CA 1
ATOM 843 C C . PHE A 1 111 ? 1.580 -2.048 0.383 1.00 93.12 111 PHE A C 1
ATOM 845 O O . PHE A 1 111 ? 2.157 -1.002 0.693 1.00 93.12 111 PHE A O 1
ATOM 852 N N . PRO A 1 112 ? 1.895 -3.229 0.955 1.00 92.50 112 PRO A N 1
ATOM 853 C CA . PRO A 1 112 ? 2.956 -3.363 1.948 1.00 92.50 112 PRO A CA 1
ATOM 854 C C . PRO A 1 112 ? 4.317 -2.852 1.469 1.00 92.50 112 PRO A C 1
ATOM 856 O O . PRO A 1 112 ? 4.769 -3.210 0.381 1.00 92.50 112 PRO A O 1
ATOM 859 N N . ALA A 1 113 ? 5.004 -2.075 2.305 1.00 90.25 113 ALA A N 1
ATOM 860 C CA . ALA A 1 113 ? 6.390 -1.703 2.051 1.00 90.25 113 ALA A CA 1
ATOM 861 C C . ALA A 1 113 ? 7.294 -2.951 2.110 1.00 90.25 113 ALA A C 1
ATOM 863 O O . ALA A 1 113 ? 7.217 -3.714 3.080 1.00 90.25 113 ALA A O 1
ATOM 864 N N . PRO A 1 114 ? 8.166 -3.181 1.113 1.00 84.88 114 PRO A N 1
ATOM 865 C CA . PRO A 1 114 ? 9.145 -4.254 1.189 1.00 84.88 114 PRO A CA 1
ATOM 866 C C . PRO A 1 114 ? 10.185 -3.937 2.272 1.00 84.88 114 PRO A C 1
ATOM 868 O O . PRO A 1 114 ? 10.799 -2.873 2.260 1.00 84.88 114 PRO A O 1
ATOM 871 N N . ALA A 1 115 ? 10.409 -4.882 3.185 1.00 83.69 115 ALA A N 1
ATOM 872 C CA . ALA A 1 115 ? 11.438 -4.796 4.219 1.00 83.69 115 ALA A CA 1
ATOM 873 C C . ALA A 1 115 ? 12.377 -6.011 4.124 1.00 83.69 115 ALA A C 1
ATOM 875 O O . ALA A 1 115 ? 11.892 -7.125 3.889 1.00 83.69 115 ALA A O 1
ATOM 876 N N . PRO A 1 116 ? 13.702 -5.845 4.302 1.00 85.81 116 PRO A N 1
ATOM 877 C CA . PRO A 1 116 ? 14.620 -6.976 4.304 1.00 85.81 116 PRO A CA 1
ATOM 878 C C . PRO A 1 116 ? 14.317 -7.932 5.472 1.00 85.81 116 PRO A C 1
ATOM 880 O O . PRO A 1 116 ? 13.983 -7.486 6.571 1.00 85.81 116 PRO A O 1
ATOM 883 N N . PRO A 1 117 ? 14.423 -9.255 5.271 1.00 88.44 117 PRO A N 1
ATOM 884 C CA . PRO A 1 117 ? 14.106 -10.218 6.317 1.00 88.44 117 PRO A CA 1
ATOM 885 C C . PRO A 1 117 ? 15.085 -10.107 7.493 1.00 88.44 117 PRO A C 1
ATOM 887 O O . PRO A 1 117 ? 16.292 -9.978 7.304 1.00 88.44 117 PRO A O 1
ATOM 890 N N . GLY A 1 118 ? 14.560 -10.208 8.716 1.00 87.44 118 GLY A N 1
ATOM 891 C CA . GLY A 1 118 ? 15.361 -10.212 9.947 1.00 87.44 118 GLY A CA 1
ATOM 892 C C . GLY A 1 118 ? 15.762 -8.830 10.468 1.00 87.44 118 GLY A C 1
ATOM 893 O O . GLY A 1 118 ? 16.433 -8.753 11.495 1.00 87.44 118 GLY A O 1
ATOM 894 N N . THR A 1 119 ? 15.344 -7.747 9.811 1.00 90.69 119 THR A N 1
ATOM 895 C CA . THR A 1 119 ? 15.561 -6.387 10.319 1.00 90.69 119 THR A CA 1
ATOM 896 C C . THR A 1 119 ? 14.485 -6.002 11.347 1.00 90.69 119 THR A C 1
ATOM 898 O O . THR A 1 119 ? 13.380 -6.565 11.329 1.00 90.69 119 THR A O 1
ATOM 901 N N . PRO A 1 120 ? 14.764 -5.057 12.267 1.00 90.25 120 PRO A N 1
ATOM 902 C CA . PRO A 1 120 ? 13.761 -4.598 13.228 1.00 90.25 120 PRO A CA 1
ATOM 903 C C . PRO A 1 120 ? 12.519 -4.009 12.543 1.00 90.25 120 PRO A C 1
ATOM 905 O O . PRO A 1 120 ? 11.408 -4.196 13.040 1.00 90.25 120 PRO A O 1
ATOM 908 N N . GLU A 1 121 ? 12.678 -3.382 11.376 1.00 88.00 121 GLU A N 1
ATOM 909 C CA . GLU A 1 121 ? 11.578 -2.852 10.565 1.00 88.00 121 GLU A CA 1
ATOM 910 C C . GLU A 1 121 ? 10.682 -3.983 10.050 1.00 88.00 121 GLU A C 1
ATOM 912 O O . GLU A 1 121 ? 9.460 -3.899 10.165 1.00 88.00 121 GLU A O 1
ATOM 917 N N . SER A 1 122 ? 11.267 -5.080 9.552 1.00 89.25 122 SER A N 1
ATOM 918 C CA . SER A 1 122 ? 10.502 -6.253 9.114 1.00 89.25 122 SER A CA 1
ATOM 919 C C . SER A 1 122 ? 9.721 -6.893 10.266 1.00 89.25 122 SER A C 1
ATOM 921 O O . SER A 1 122 ? 8.564 -7.285 10.086 1.00 89.25 122 SER A O 1
ATOM 923 N N . GLU A 1 123 ? 10.304 -6.965 11.464 1.00 91.75 123 GLU A N 1
ATOM 924 C CA . GLU A 1 123 ? 9.612 -7.478 12.650 1.00 91.75 123 GLU A CA 1
ATOM 925 C C . GLU A 1 123 ? 8.482 -6.550 13.120 1.00 91.75 123 GLU A C 1
ATOM 927 O O . GLU A 1 123 ? 7.402 -7.024 13.494 1.00 91.75 123 GLU A O 1
ATOM 932 N N . ALA A 1 124 ? 8.692 -5.233 13.069 1.00 91.25 124 ALA A N 1
ATOM 933 C CA . ALA A 1 124 ? 7.662 -4.242 13.367 1.00 91.25 124 ALA A CA 1
ATOM 934 C C . ALA A 1 124 ? 6.505 -4.313 12.357 1.00 91.25 124 ALA A C 1
ATOM 936 O O . ALA A 1 124 ? 5.341 -4.410 12.761 1.00 91.25 124 ALA A O 1
ATOM 937 N N . ALA A 1 125 ? 6.811 -4.379 11.059 1.00 90.00 125 ALA A N 1
ATOM 938 C CA . ALA A 1 125 ? 5.827 -4.553 9.996 1.00 90.00 125 ALA A CA 1
ATOM 939 C C . ALA A 1 125 ? 5.034 -5.857 10.177 1.00 90.00 125 ALA A C 1
ATOM 941 O O . ALA A 1 125 ? 3.805 -5.856 10.106 1.00 90.00 125 ALA A O 1
ATOM 942 N N . ARG A 1 126 ? 5.696 -6.971 10.517 1.00 91.38 126 ARG A N 1
ATOM 943 C CA . ARG A 1 126 ? 5.020 -8.251 10.785 1.00 91.38 126 ARG A CA 1
ATOM 944 C C . ARG A 1 126 ? 4.019 -8.145 11.937 1.00 91.38 126 ARG A C 1
ATOM 946 O O . ARG A 1 126 ? 2.890 -8.628 11.820 1.00 91.38 126 ARG A O 1
ATOM 953 N N . LYS A 1 127 ? 4.399 -7.491 13.040 1.00 93.38 127 LYS A N 1
ATOM 954 C CA . LYS A 1 127 ? 3.492 -7.230 14.173 1.00 93.38 127 LYS A CA 1
ATOM 955 C C . LYS A 1 127 ? 2.317 -6.345 13.751 1.00 93.38 127 LYS A C 1
ATOM 957 O O . LYS A 1 127 ? 1.175 -6.655 14.100 1.00 93.38 127 LYS A O 1
ATOM 962 N N . ARG A 1 128 ? 2.581 -5.307 12.950 1.00 94.00 128 ARG A N 1
ATOM 963 C CA . ARG A 1 128 ? 1.566 -4.396 12.407 1.00 94.00 128 ARG A CA 1
ATOM 964 C C . ARG A 1 128 ? 0.554 -5.133 11.532 1.00 94.00 128 ARG A C 1
ATOM 966 O O . ARG A 1 128 ? -0.644 -5.024 11.776 1.00 94.00 128 ARG A O 1
ATOM 973 N N . PHE A 1 129 ? 0.999 -5.958 10.587 1.00 94.19 129 PHE A N 1
ATOM 974 C CA . PHE A 1 129 ? 0.101 -6.748 9.738 1.00 94.19 129 PHE A CA 1
ATOM 975 C C . PHE A 1 129 ? -0.686 -7.803 10.525 1.00 94.19 129 PHE A C 1
ATOM 977 O O . PHE A 1 129 ? -1.869 -8.009 10.258 1.00 94.19 129 PHE A O 1
ATOM 984 N N . ALA A 1 130 ? -0.096 -8.413 11.559 1.00 94.38 130 ALA A N 1
ATOM 985 C CA . ALA A 1 130 ? -0.828 -9.307 12.459 1.00 94.38 130 ALA A CA 1
ATOM 986 C C . ALA A 1 130 ? -1.915 -8.575 13.271 1.00 94.38 130 ALA A C 1
ATOM 988 O O . ALA A 1 130 ? -2.955 -9.152 13.607 1.00 94.38 130 ALA A O 1
ATOM 989 N N . PHE A 1 131 ? -1.695 -7.306 13.622 1.00 96.44 131 PHE A N 1
ATOM 990 C CA . PHE A 1 131 ? -2.731 -6.443 14.186 1.00 96.44 131 PHE A CA 1
ATOM 991 C C . PHE A 1 131 ? -3.817 -6.115 13.150 1.00 96.44 131 PHE A C 1
ATOM 993 O O . PHE A 1 131 ? -4.986 -6.373 13.429 1.00 96.44 131 PHE A O 1
ATOM 1000 N N . ILE A 1 132 ? -3.445 -5.657 11.950 1.00 95.75 132 ILE A N 1
ATOM 1001 C CA . ILE A 1 132 ? -4.381 -5.319 10.862 1.00 95.75 132 ILE A CA 1
ATOM 1002 C C . ILE A 1 132 ? -5.276 -6.514 10.508 1.00 95.75 132 ILE A C 1
ATOM 1004 O O . ILE A 1 132 ? -6.488 -6.356 10.387 1.00 95.75 132 ILE A O 1
ATOM 1008 N N . GLY A 1 133 ? -4.721 -7.725 10.412 1.00 94.62 133 GLY A N 1
ATOM 1009 C CA . GLY A 1 133 ? -5.504 -8.932 10.133 1.00 94.62 133 GLY A CA 1
ATOM 1010 C C . GLY A 1 133 ? -6.544 -9.237 11.217 1.00 94.62 133 GLY A C 1
ATOM 1011 O O . GLY A 1 133 ? -7.690 -9.566 10.909 1.00 94.62 133 GLY A O 1
ATOM 1012 N N . ARG A 1 134 ? -6.182 -9.066 12.498 1.00 96.25 134 ARG A N 1
ATOM 1013 C CA . ARG A 1 134 ? -7.130 -9.207 13.619 1.00 96.25 134 ARG A CA 1
ATOM 1014 C C . ARG A 1 134 ? -8.198 -8.120 13.599 1.00 96.25 134 ARG A C 1
ATOM 1016 O O . ARG A 1 134 ? -9.361 -8.432 13.834 1.00 96.25 134 ARG A O 1
ATOM 1023 N N . LEU A 1 135 ? -7.809 -6.886 13.290 1.00 96.88 135 LEU A N 1
ATOM 1024 C CA . LEU A 1 135 ? -8.711 -5.747 13.162 1.00 96.88 135 LEU A CA 1
ATOM 1025 C C . LEU A 1 135 ? -9.744 -5.976 12.054 1.00 96.88 135 LEU A C 1
ATOM 1027 O O . LEU A 1 135 ? -10.934 -5.835 12.311 1.00 96.88 135 LEU A O 1
ATOM 1031 N N . PHE A 1 136 ? -9.315 -6.401 10.861 1.00 95.06 136 PHE A N 1
ATOM 1032 C CA . PHE A 1 136 ? -10.212 -6.756 9.756 1.00 95.06 136 PHE A CA 1
ATOM 1033 C C . PHE A 1 136 ? -11.163 -7.888 10.136 1.00 95.06 136 PHE A C 1
ATOM 1035 O O . PHE A 1 136 ? -12.373 -7.764 9.959 1.00 95.06 136 PHE A O 1
ATOM 1042 N N . GLY A 1 137 ? -10.630 -8.982 10.688 1.00 93.81 137 GLY A N 1
ATOM 1043 C CA . GLY A 1 137 ? -11.451 -10.118 11.102 1.00 93.81 137 GLY A CA 1
ATOM 1044 C C . GLY A 1 137 ? -12.499 -9.725 12.143 1.00 93.81 137 GLY A C 1
ATOM 1045 O O . GLY A 1 137 ? -13.648 -10.159 12.059 1.00 93.81 137 GLY A O 1
ATOM 1046 N N . LYS A 1 138 ? -12.126 -8.861 13.095 1.00 95.25 138 LYS A N 1
ATOM 1047 C CA . LYS A 1 138 ? -13.044 -8.371 14.121 1.00 95.25 138 LYS A CA 1
ATOM 1048 C C . LYS A 1 138 ? -14.075 -7.389 13.565 1.00 95.25 138 LYS A C 1
ATOM 1050 O O . LYS A 1 138 ? -15.252 -7.561 13.853 1.00 95.25 138 LYS A O 1
ATOM 1055 N N . ALA A 1 139 ? -13.668 -6.447 12.715 1.00 95.19 139 ALA A N 1
ATOM 1056 C CA . ALA A 1 139 ? -14.581 -5.523 12.044 1.00 95.19 139 ALA A CA 1
ATOM 1057 C C . ALA A 1 139 ? -15.657 -6.280 11.253 1.00 95.19 139 ALA A C 1
ATOM 1059 O O . ALA A 1 139 ? -16.843 -5.991 11.397 1.00 95.19 139 ALA A O 1
ATOM 1060 N N . LEU A 1 140 ? -15.258 -7.313 10.502 1.00 93.69 140 LEU A N 1
ATOM 1061 C CA . LEU A 1 140 ? -16.185 -8.169 9.759 1.00 93.69 140 LEU A CA 1
ATOM 1062 C C . LEU A 1 140 ? -17.146 -8.932 10.682 1.00 93.69 140 LEU A C 1
ATOM 1064 O O . LEU A 1 140 ? -18.336 -9.012 10.381 1.00 93.69 140 LEU A O 1
ATOM 1068 N N . LEU A 1 141 ? -16.660 -9.462 11.812 1.00 93.19 141 LEU A N 1
ATOM 1069 C CA . LEU A 1 141 ? -17.510 -10.119 12.814 1.00 93.19 141 LEU A CA 1
ATOM 1070 C C . LEU A 1 141 ? -18.527 -9.148 13.433 1.00 93.19 141 LEU A C 1
ATOM 1072 O O . LEU A 1 141 ? -19.670 -9.531 13.680 1.00 93.19 141 LEU A O 1
ATOM 1076 N N . ASP A 1 142 ? -18.114 -7.903 13.660 1.00 92.31 142 ASP A N 1
ATOM 1077 C CA . ASP A 1 142 ? -18.956 -6.843 14.213 1.00 92.31 142 ASP A CA 1
ATOM 1078 C C . ASP A 1 142 ? -19.948 -6.271 13.176 1.00 92.31 142 ASP A C 1
ATOM 1080 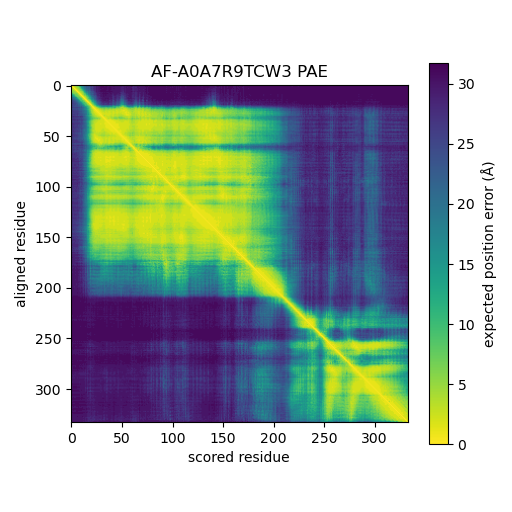O O . ASP A 1 142 ? -20.828 -5.488 13.533 1.00 92.31 142 ASP A O 1
ATOM 1084 N N . GLY A 1 143 ? -19.845 -6.665 11.899 1.00 92.19 143 GLY A N 1
ATOM 1085 C CA . GLY A 1 143 ? -20.700 -6.174 10.812 1.00 92.19 143 GLY A CA 1
ATOM 1086 C C . GLY A 1 143 ? -20.268 -4.820 10.238 1.00 92.19 143 GLY A C 1
ATOM 1087 O O . GLY A 1 143 ? -21.084 -4.105 9.655 1.00 92.19 143 GLY A O 1
ATOM 1088 N N . HIS A 1 144 ? -18.996 -4.455 10.397 1.00 93.25 144 HIS A N 1
ATOM 1089 C CA . HIS A 1 144 ? -18.405 -3.221 9.893 1.00 93.25 144 HIS A CA 1
ATOM 1090 C C . HIS A 1 144 ? -17.398 -3.484 8.768 1.00 93.25 144 HIS A C 1
ATOM 1092 O O . HIS A 1 144 ? -16.649 -4.459 8.773 1.00 93.25 144 HIS A O 1
ATOM 1098 N N . ILE A 1 145 ? -17.352 -2.561 7.807 1.00 92.44 145 ILE A N 1
ATOM 1099 C CA . ILE A 1 145 ? -16.296 -2.509 6.794 1.00 92.44 145 ILE A CA 1
ATOM 1100 C C . ILE A 1 145 ? -15.211 -1.579 7.329 1.00 92.44 145 ILE A C 1
ATOM 1102 O O . ILE A 1 145 ? -15.494 -0.415 7.618 1.00 92.44 145 ILE A O 1
ATOM 1106 N N . LEU A 1 146 ? -13.985 -2.084 7.467 1.00 95.06 146 LEU A N 1
ATOM 1107 C CA . LEU A 1 146 ? -12.8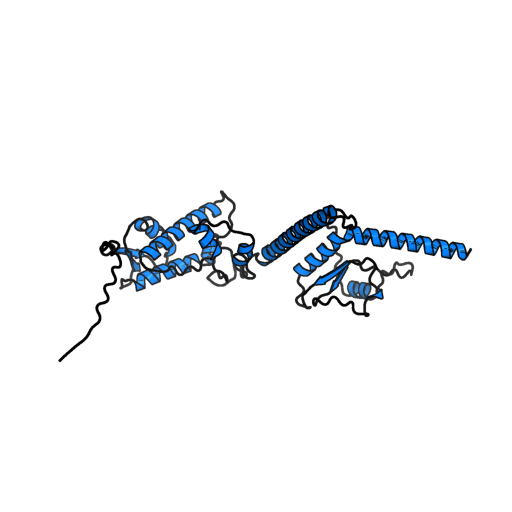33 -1.255 7.810 1.00 95.06 146 LEU A CA 1
ATOM 1108 C C . LEU A 1 146 ? -12.456 -0.406 6.582 1.00 95.06 146 LEU A C 1
ATOM 1110 O O . LEU A 1 146 ? -12.130 -0.990 5.546 1.00 95.06 146 LEU A O 1
ATOM 1114 N N . PRO A 1 147 ? -12.476 0.937 6.656 1.00 94.88 147 PRO A N 1
ATOM 1115 C CA . PRO A 1 147 ? -12.228 1.801 5.501 1.00 94.88 147 PRO A CA 1
ATOM 1116 C C . PRO A 1 147 ? -10.724 1.986 5.247 1.00 94.88 147 PRO A C 1
ATOM 1118 O O . PRO A 1 147 ? -10.249 3.104 5.086 1.00 94.88 147 PRO A O 1
ATOM 1121 N N . LEU A 1 148 ? -9.961 0.893 5.252 1.00 94.88 148 LEU A N 1
ATOM 1122 C CA . LEU A 1 148 ? -8.548 0.907 4.894 1.00 94.88 148 LEU A CA 1
ATOM 1123 C C . LEU A 1 148 ? -8.432 0.494 3.418 1.00 94.88 148 LEU A C 1
ATOM 1125 O O . LEU A 1 148 ? -8.743 -0.660 3.102 1.00 94.88 148 LEU A O 1
ATOM 1129 N N . PRO A 1 149 ? -8.036 1.400 2.504 1.00 93.88 149 PRO A N 1
ATOM 1130 C CA . PRO A 1 149 ? -8.037 1.129 1.071 1.00 93.88 149 PRO A CA 1
ATOM 1131 C C . PRO A 1 149 ? -6.851 0.235 0.708 1.00 93.88 149 PRO A C 1
ATOM 1133 O O . PRO A 1 149 ? -5.809 0.725 0.295 1.00 93.88 149 PRO A O 1
ATOM 1136 N N . LEU A 1 150 ? -6.976 -1.076 0.903 1.00 93.62 150 LEU A N 1
ATOM 1137 C CA . LEU A 1 150 ? -5.922 -2.036 0.577 1.00 93.62 150 LEU A CA 1
ATOM 1138 C C . LEU A 1 150 ? -5.889 -2.350 -0.916 1.00 93.62 150 LEU A C 1
ATOM 1140 O O . LEU A 1 150 ? -6.929 -2.491 -1.561 1.00 93.62 150 LEU A O 1
ATOM 1144 N N . ASN A 1 151 ? -4.681 -2.531 -1.438 1.00 93.50 151 ASN A N 1
ATOM 1145 C CA . ASN A 1 151 ? -4.482 -2.884 -2.829 1.00 93.50 151 ASN A CA 1
ATOM 1146 C C . ASN A 1 151 ? -5.092 -4.265 -3.154 1.00 93.50 151 ASN A C 1
ATOM 1148 O O . ASN A 1 151 ? -4.822 -5.237 -2.437 1.00 93.50 151 ASN A O 1
ATOM 1152 N N . PRO A 1 152 ? -5.876 -4.409 -4.239 1.00 91.06 152 PRO A N 1
ATOM 1153 C CA . PRO A 1 152 ? -6.476 -5.689 -4.613 1.00 91.06 152 PRO A CA 1
ATOM 1154 C C . PRO A 1 152 ? -5.460 -6.814 -4.840 1.00 91.06 152 PRO A C 1
ATOM 1156 O O . PRO A 1 152 ? -5.735 -7.961 -4.488 1.00 91.06 152 PRO A O 1
ATOM 1159 N N . ALA A 1 153 ? -4.280 -6.515 -5.395 1.00 91.50 153 ALA A N 1
ATOM 1160 C CA . ALA A 1 153 ? -3.220 -7.506 -5.574 1.00 91.50 153 ALA A CA 1
ATOM 1161 C C . ALA A 1 153 ? -2.697 -8.011 -4.222 1.00 91.50 153 ALA A C 1
ATOM 1163 O O . ALA A 1 153 ? -2.493 -9.212 -4.047 1.00 91.50 153 ALA A O 1
ATOM 1164 N N . PHE A 1 154 ? -2.575 -7.120 -3.233 1.00 92.06 154 PHE A N 1
ATOM 1165 C CA . PHE A 1 154 ? -2.213 -7.511 -1.872 1.00 92.06 154 PHE A CA 1
ATOM 1166 C C . PHE A 1 154 ? -3.275 -8.414 -1.238 1.00 92.06 154 PHE A C 1
ATOM 1168 O O . PHE A 1 154 ? -2.927 -9.437 -0.657 1.00 92.06 154 PHE A O 1
ATOM 1175 N N . LEU A 1 155 ? -4.563 -8.088 -1.379 1.00 90.12 155 LEU A N 1
ATOM 1176 C CA . LEU A 1 155 ? -5.643 -8.916 -0.834 1.00 90.12 155 LEU A CA 1
ATOM 1177 C C . LEU A 1 155 ? -5.663 -10.318 -1.454 1.00 90.12 155 LEU A C 1
ATOM 1179 O O . LEU A 1 155 ? -5.790 -11.301 -0.725 1.00 90.12 155 LEU A O 1
ATOM 1183 N N . ARG A 1 156 ? -5.490 -10.428 -2.776 1.00 91.44 156 ARG A N 1
ATOM 1184 C CA . ARG A 1 156 ? -5.390 -11.729 -3.457 1.00 91.44 156 ARG A CA 1
ATOM 1185 C C . ARG A 1 156 ? -4.202 -12.539 -2.946 1.00 91.44 156 ARG A C 1
ATOM 1187 O O . ARG A 1 156 ? -4.366 -13.701 -2.582 1.00 91.44 156 ARG A O 1
ATOM 1194 N N . ALA A 1 157 ? -3.035 -11.915 -2.826 1.00 89.19 157 ALA A N 1
ATOM 1195 C CA . ALA A 1 157 ? -1.847 -12.596 -2.328 1.00 89.19 157 ALA A CA 1
ATOM 1196 C C . ALA A 1 157 ? -1.982 -13.025 -0.857 1.00 89.19 157 ALA A C 1
ATOM 1198 O O . ALA A 1 157 ? -1.721 -14.174 -0.511 1.00 89.19 157 ALA A O 1
ATOM 1199 N N . ALA A 1 158 ? -2.424 -12.119 0.016 1.00 87.12 158 ALA A N 1
ATOM 1200 C CA . ALA A 1 158 ? -2.455 -12.346 1.457 1.00 87.12 158 ALA A CA 1
ATOM 1201 C C . ALA A 1 158 ? -3.621 -13.234 1.919 1.00 87.12 158 ALA A C 1
ATOM 1203 O O . ALA A 1 158 ? -3.461 -13.989 2.875 1.00 87.12 158 ALA A O 1
ATOM 1204 N N . ILE A 1 159 ? -4.792 -13.132 1.279 1.00 86.25 159 ILE A N 1
ATOM 1205 C CA . ILE A 1 159 ? -6.012 -13.841 1.702 1.00 86.25 159 ILE A CA 1
ATOM 1206 C C . ILE A 1 159 ? -6.231 -15.109 0.878 1.00 86.25 159 ILE A C 1
ATOM 1208 O O . ILE A 1 159 ? -6.565 -16.149 1.444 1.00 86.25 159 ILE A O 1
ATOM 1212 N N . LEU A 1 160 ? -6.065 -15.033 -0.446 1.00 88.00 160 LEU A N 1
ATOM 1213 C CA . LEU A 1 160 ? -6.325 -16.163 -1.347 1.00 88.00 160 LEU A CA 1
ATOM 1214 C C . LEU A 1 160 ? -5.082 -17.031 -1.574 1.00 88.00 160 LEU A C 1
ATOM 1216 O O . LEU A 1 160 ? -5.203 -18.136 -2.098 1.00 88.00 160 LEU A O 1
ATOM 1220 N N . GLY A 1 161 ? -3.898 -16.560 -1.167 1.00 88.31 161 GLY A N 1
ATOM 1221 C CA . GLY A 1 161 ? -2.636 -17.267 -1.385 1.00 88.31 161 GLY A CA 1
ATOM 1222 C C . GLY A 1 161 ? -2.197 -17.273 -2.851 1.00 88.31 161 GLY A C 1
ATOM 1223 O O . GLY A 1 161 ? -1.417 -18.136 -3.252 1.00 88.31 161 GLY A O 1
ATOM 1224 N N . GLU A 1 162 ? -2.710 -16.344 -3.662 1.00 90.38 162 GLU A N 1
ATOM 1225 C CA . GLU A 1 162 ? -2.307 -16.206 -5.060 1.00 90.38 162 GLU A CA 1
ATOM 1226 C C . GLU A 1 162 ? -0.866 -15.694 -5.163 1.00 90.38 162 GLU A C 1
ATOM 1228 O O . GLU A 1 162 ? -0.445 -14.792 -4.437 1.00 90.38 162 GLU A O 1
ATOM 1233 N N . ALA A 1 163 ? -0.096 -16.250 -6.098 1.00 87.06 163 ALA A N 1
ATOM 1234 C CA . ALA A 1 163 ? 1.227 -15.726 -6.398 1.00 87.06 163 ALA A CA 1
ATOM 1235 C C . ALA A 1 163 ? 1.101 -14.394 -7.152 1.00 87.06 163 ALA A C 1
ATOM 1237 O O . ALA A 1 163 ? 0.401 -14.314 -8.161 1.00 87.06 163 ALA A O 1
ATOM 1238 N N . LEU A 1 164 ? 1.817 -13.369 -6.685 1.00 84.00 164 LEU A N 1
ATOM 1239 C CA . LEU A 1 164 ? 1.952 -12.114 -7.419 1.00 84.00 164 LEU A CA 1
ATOM 1240 C C . LEU A 1 164 ? 2.764 -12.342 -8.694 1.00 84.00 164 LEU A C 1
ATOM 1242 O O . LEU A 1 164 ? 3.810 -12.995 -8.688 1.00 84.00 164 LEU A O 1
ATOM 1246 N N . THR A 1 165 ? 2.276 -11.776 -9.786 1.00 82.69 165 THR A N 1
ATOM 1247 C CA . THR A 1 165 ? 2.877 -11.851 -11.112 1.00 82.69 165 THR A CA 1
ATOM 1248 C C . THR A 1 165 ? 3.501 -10.514 -11.507 1.00 82.69 165 THR A C 1
ATOM 1250 O O . THR A 1 165 ? 3.269 -9.478 -10.887 1.00 82.69 165 THR A O 1
ATOM 1253 N N . GLU A 1 166 ? 4.291 -10.515 -12.583 1.00 73.81 166 GLU A N 1
ATOM 1254 C CA . GLU A 1 166 ? 4.841 -9.282 -13.167 1.00 73.81 166 GLU A CA 1
ATOM 1255 C C . GLU A 1 166 ? 3.737 -8.295 -13.582 1.00 73.81 166 GLU A C 1
ATOM 1257 O O . GLU A 1 166 ? 3.936 -7.080 -13.555 1.00 73.81 166 GLU A O 1
ATOM 1262 N N . ASP A 1 167 ? 2.558 -8.805 -13.941 1.00 78.94 167 ASP A N 1
ATOM 1263 C CA . ASP A 1 167 ? 1.439 -7.967 -14.351 1.00 78.94 167 ASP A CA 1
ATOM 1264 C C . ASP A 1 167 ? 0.819 -7.192 -13.192 1.00 78.94 167 ASP A C 1
ATOM 1266 O O . ASP A 1 167 ? 0.338 -6.075 -13.392 1.00 78.94 167 ASP A O 1
ATOM 1270 N N . ASP A 1 168 ? 0.954 -7.710 -11.973 1.00 83.06 168 ASP A N 1
ATOM 1271 C CA . ASP A 1 168 ? 0.486 -7.047 -10.763 1.00 83.06 168 ASP A CA 1
ATOM 1272 C C . ASP A 1 168 ? 1.369 -5.855 -10.378 1.00 83.06 168 ASP A C 1
ATOM 1274 O O . ASP A 1 168 ? 0.895 -4.941 -9.706 1.00 83.06 168 ASP A O 1
ATOM 1278 N N . LEU A 1 169 ? 2.620 -5.785 -10.850 1.00 77.94 169 LEU A N 1
ATOM 1279 C CA . LEU A 1 169 ? 3.542 -4.699 -10.495 1.00 77.94 169 LEU A CA 1
ATOM 1280 C C . LEU A 1 169 ? 3.007 -3.315 -10.868 1.00 77.94 169 LEU A C 1
ATOM 1282 O O . LEU A 1 169 ? 3.179 -2.387 -10.091 1.00 77.94 169 LEU A O 1
ATOM 1286 N N . SER A 1 170 ? 2.313 -3.167 -12.002 1.00 75.12 170 SER A N 1
ATOM 1287 C CA . SER A 1 170 ? 1.694 -1.880 -12.379 1.00 75.12 170 SER A CA 1
ATOM 1288 C C . SER A 1 170 ? 0.505 -1.505 -11.502 1.00 75.12 170 SER A C 1
ATOM 1290 O O . SER A 1 170 ? 0.138 -0.338 -11.434 1.00 75.12 170 SER A O 1
ATOM 1292 N N . SER A 1 171 ? -0.122 -2.492 -10.860 1.00 78.94 171 SER A N 1
ATOM 1293 C CA . SER A 1 171 ? -1.182 -2.229 -9.888 1.00 78.94 171 SER A CA 1
ATOM 1294 C C . SER A 1 171 ? -0.615 -1.785 -8.539 1.00 78.94 171 SER A C 1
ATOM 1296 O O . SER A 1 171 ? -1.300 -1.083 -7.805 1.00 78.94 171 SER A O 1
ATOM 1298 N N . VAL A 1 172 ? 0.622 -2.177 -8.222 1.00 75.94 172 VAL A N 1
ATOM 1299 C CA . VAL A 1 172 ? 1.296 -1.887 -6.949 1.00 75.94 172 VAL A CA 1
ATOM 1300 C C . VAL A 1 172 ? 2.121 -0.606 -7.009 1.00 75.94 172 VAL A C 1
ATOM 1302 O O . VAL A 1 172 ? 2.085 0.182 -6.074 1.00 75.94 172 VAL A O 1
ATOM 1305 N N . PHE A 1 173 ? 2.863 -0.423 -8.097 1.00 75.06 173 PHE A N 1
ATOM 1306 C CA . PHE A 1 173 ? 3.782 0.682 -8.317 1.00 75.06 173 PHE A CA 1
ATOM 1307 C C . PHE A 1 173 ? 3.314 1.463 -9.540 1.00 75.06 173 PHE A C 1
ATOM 1309 O O . PHE A 1 173 ? 3.773 1.243 -10.664 1.00 75.06 173 PHE A O 1
ATOM 1316 N N . ASP A 1 174 ? 2.330 2.325 -9.313 1.00 72.00 174 ASP A N 1
ATOM 1317 C CA . ASP A 1 174 ? 1.826 3.246 -10.324 1.00 72.00 174 ASP A CA 1
ATOM 1318 C C . ASP A 1 174 ? 2.707 4.505 -10.408 1.00 72.00 174 ASP A C 1
ATOM 1320 O O . ASP A 1 174 ? 3.696 4.648 -9.688 1.00 72.00 174 ASP A O 1
ATOM 1324 N N . ALA A 1 175 ? 2.361 5.439 -11.297 1.00 68.19 175 ALA A N 1
ATOM 1325 C CA . ALA A 1 175 ? 3.103 6.693 -11.442 1.00 68.19 175 ALA A CA 1
ATOM 1326 C C . ALA A 1 175 ? 3.150 7.529 -10.148 1.00 68.19 175 ALA A C 1
ATOM 1328 O O . ALA A 1 175 ? 4.075 8.316 -9.985 1.00 68.19 175 ALA A O 1
ATOM 1329 N N . ARG A 1 176 ? 2.192 7.325 -9.234 1.00 71.50 176 ARG A N 1
ATOM 1330 C CA . ARG A 1 176 ? 2.090 8.026 -7.951 1.00 71.50 176 ARG A CA 1
ATOM 1331 C C . ARG A 1 176 ? 2.795 7.302 -6.813 1.00 71.50 176 ARG A C 1
ATOM 1333 O O . ARG A 1 176 ? 2.770 7.780 -5.689 1.00 71.50 176 ARG A O 1
ATOM 1340 N N . SER A 1 177 ? 3.401 6.149 -7.066 1.00 74.94 177 SER A N 1
ATOM 1341 C CA . SER A 1 177 ? 4.158 5.406 -6.067 1.00 74.94 177 SER A CA 1
ATOM 1342 C C . SER A 1 177 ? 5.617 5.857 -6.072 1.00 74.94 177 SER A C 1
ATOM 1344 O O . SER A 1 177 ? 6.224 6.006 -7.137 1.00 74.94 177 SER A O 1
ATOM 1346 N N . ALA A 1 178 ? 6.233 5.996 -4.898 1.00 66.06 178 ALA A N 1
ATOM 1347 C CA . ALA A 1 178 ? 7.668 6.233 -4.797 1.00 66.06 178 ALA A CA 1
ATOM 1348 C C . ALA A 1 178 ? 8.434 5.092 -5.492 1.00 66.06 178 ALA A C 1
ATOM 1350 O O . ALA A 1 178 ? 8.324 3.923 -5.120 1.00 66.06 178 ALA A O 1
ATOM 1351 N N . GLY A 1 179 ? 9.196 5.425 -6.538 1.00 60.62 179 GLY A N 1
ATOM 1352 C CA . GLY A 1 179 ? 9.911 4.439 -7.357 1.00 60.62 179 GLY A CA 1
ATOM 1353 C C . GLY A 1 179 ? 9.073 3.762 -8.452 1.00 60.62 179 GLY A C 1
ATOM 1354 O O . GLY A 1 179 ? 9.601 2.910 -9.168 1.00 60.62 179 GLY A O 1
ATOM 1355 N N . GLY A 1 180 ? 7.813 4.162 -8.657 1.00 62.88 180 GLY A N 1
ATOM 1356 C CA . GLY A 1 180 ? 6.952 3.642 -9.726 1.00 62.88 180 GLY A CA 1
ATOM 1357 C C . GLY A 1 180 ? 7.532 3.833 -11.128 1.00 62.88 180 GLY A C 1
ATOM 1358 O O . GLY A 1 180 ? 7.503 2.913 -11.945 1.00 62.88 180 GLY A O 1
ATOM 1359 N N . GLY A 1 181 ? 8.184 4.974 -11.376 1.00 60.59 181 GLY A N 1
ATOM 1360 C CA . GLY A 1 181 ? 8.927 5.215 -12.618 1.00 60.59 181 GLY A CA 1
ATOM 1361 C C . GLY A 1 181 ? 10.073 4.219 -12.847 1.00 60.59 181 GLY A C 1
ATOM 1362 O O . GLY A 1 181 ? 10.250 3.719 -13.957 1.00 60.59 181 GLY A O 1
ATOM 1363 N N . VAL A 1 182 ? 10.805 3.851 -11.790 1.00 63.03 182 VAL A N 1
ATOM 1364 C CA . VAL A 1 182 ? 11.903 2.870 -11.869 1.00 63.03 182 VAL A CA 1
ATOM 1365 C C . VAL A 1 182 ? 11.360 1.471 -12.155 1.00 63.03 182 VAL A C 1
ATOM 1367 O O . VAL A 1 182 ? 11.909 0.750 -12.983 1.00 63.03 182 VAL A O 1
ATOM 1370 N N . ILE A 1 183 ? 10.255 1.082 -11.518 1.00 67.00 183 ILE A N 1
ATOM 1371 C CA . ILE A 1 183 ? 9.647 -0.241 -11.723 1.00 67.00 183 ILE A CA 1
ATOM 1372 C C . ILE A 1 183 ? 9.006 -0.352 -13.109 1.00 67.00 183 ILE A C 1
ATOM 1374 O O . ILE A 1 183 ? 9.150 -1.385 -13.765 1.00 67.00 183 ILE A O 1
ATOM 1378 N N . SER A 1 184 ? 8.380 0.722 -13.593 1.00 61.16 184 SER A N 1
ATOM 1379 C CA . SER A 1 184 ? 7.934 0.853 -14.983 1.00 61.16 184 SER A CA 1
ATOM 1380 C C . SER A 1 184 ? 9.089 0.615 -15.963 1.00 61.16 184 SER A C 1
ATOM 1382 O O . SER A 1 184 ? 8.991 -0.238 -16.850 1.00 61.16 184 SER A O 1
ATOM 1384 N N . PHE A 1 185 ? 10.222 1.287 -15.742 1.00 58.97 185 PHE A N 1
ATOM 1385 C CA . PHE A 1 185 ? 11.427 1.135 -16.553 1.00 58.97 185 PHE A CA 1
ATOM 1386 C C . PHE A 1 185 ? 11.986 -0.298 -16.525 1.00 58.97 185 PHE A C 1
ATOM 1388 O O . PHE A 1 185 ? 12.206 -0.902 -17.577 1.00 58.97 185 PHE A O 1
ATOM 1395 N N . VAL A 1 186 ? 12.148 -0.896 -15.340 1.00 63.75 186 VAL A N 1
ATOM 1396 C CA . VAL A 1 186 ? 12.624 -2.284 -15.196 1.00 63.75 186 VAL A CA 1
ATOM 1397 C C . VAL A 1 186 ? 11.679 -3.267 -15.890 1.00 63.75 186 VAL A C 1
ATOM 1399 O O . VAL A 1 186 ? 12.134 -4.195 -16.560 1.00 63.75 186 VAL A O 1
ATOM 1402 N N . ARG A 1 187 ? 10.362 -3.061 -15.799 1.00 64.81 187 ARG A N 1
ATOM 1403 C CA . ARG A 1 187 ? 9.383 -3.903 -16.496 1.00 64.81 187 ARG A CA 1
ATOM 1404 C C . ARG A 1 187 ? 9.487 -3.767 -18.011 1.00 64.81 187 ARG A C 1
ATOM 1406 O O . ARG A 1 187 ? 9.395 -4.776 -18.709 1.00 64.81 187 ARG A O 1
ATOM 1413 N N . ALA A 1 188 ? 9.704 -2.559 -18.529 1.00 63.31 188 ALA A N 1
ATOM 1414 C CA . ALA A 1 188 ? 9.941 -2.350 -19.955 1.00 63.31 188 ALA A CA 1
ATOM 1415 C C . ALA A 1 188 ? 11.171 -3.144 -20.432 1.00 63.31 188 ALA A C 1
ATOM 1417 O O . ALA A 1 188 ? 11.088 -3.846 -21.442 1.00 63.31 188 ALA A O 1
ATOM 1418 N N . ILE A 1 189 ? 12.258 -3.140 -19.650 1.00 61.31 189 ILE A N 1
ATOM 1419 C CA . ILE A 1 189 ? 13.458 -3.950 -19.919 1.00 61.31 189 ILE A CA 1
ATOM 1420 C C . ILE A 1 189 ? 13.132 -5.448 -19.922 1.00 61.31 189 ILE A C 1
ATOM 1422 O O . ILE A 1 189 ? 13.504 -6.163 -20.853 1.00 61.31 189 ILE A O 1
ATOM 1426 N N . VAL A 1 190 ? 12.437 -5.949 -18.895 1.00 65.38 190 VAL A N 1
ATOM 1427 C CA . VAL A 1 190 ? 12.099 -7.379 -18.783 1.00 65.38 190 VAL A CA 1
ATOM 1428 C C . VAL A 1 190 ? 11.200 -7.827 -19.937 1.00 65.38 190 VAL A C 1
ATOM 1430 O O . VAL A 1 190 ? 11.444 -8.886 -20.526 1.00 65.38 190 VAL A O 1
ATOM 1433 N N . LYS A 1 191 ? 10.200 -7.021 -20.310 1.00 62.34 191 LYS A N 1
ATOM 1434 C CA . LYS A 1 191 ? 9.342 -7.286 -21.472 1.00 62.34 191 LYS A CA 1
ATOM 1435 C C . LYS A 1 191 ? 10.141 -7.323 -22.769 1.00 62.34 191 LYS A C 1
ATOM 1437 O O . LYS A 1 191 ? 9.944 -8.251 -23.555 1.00 62.34 191 LYS A O 1
ATOM 1442 N N . ASP A 1 192 ? 11.060 -6.381 -22.981 1.00 58.69 192 ASP A N 1
ATOM 1443 C CA . ASP A 1 192 ? 11.908 -6.386 -24.175 1.00 58.69 192 ASP A CA 1
ATOM 1444 C C . ASP A 1 192 ? 12.828 -7.616 -24.208 1.00 58.69 192 ASP A C 1
ATOM 1446 O O . ASP A 1 192 ? 12.906 -8.312 -25.219 1.00 58.69 192 ASP A O 1
ATOM 1450 N N . ALA A 1 193 ? 13.432 -7.988 -23.077 1.00 56.38 193 ALA A N 1
ATOM 1451 C CA . ALA A 1 193 ? 14.253 -9.193 -22.969 1.00 56.38 193 ALA A CA 1
ATOM 1452 C C . ALA A 1 193 ? 13.456 -10.485 -23.245 1.00 56.38 193 ALA A C 1
ATOM 1454 O O . ALA A 1 193 ? 13.951 -11.389 -23.928 1.00 56.38 193 ALA A O 1
ATOM 1455 N N . ARG A 1 194 ? 12.209 -10.591 -22.758 1.00 56.03 194 ARG A N 1
ATOM 1456 C CA . ARG A 1 194 ? 11.313 -11.721 -23.075 1.00 56.03 194 ARG A CA 1
ATOM 1457 C C . ARG A 1 194 ? 10.956 -11.750 -24.557 1.00 56.03 194 ARG A C 1
ATOM 1459 O O . ARG A 1 194 ? 11.103 -12.799 -25.182 1.00 56.03 194 ARG A O 1
ATOM 1466 N N . ARG A 1 195 ? 10.567 -10.604 -25.126 1.00 51.78 195 ARG A N 1
ATOM 1467 C CA . ARG A 1 195 ? 10.275 -10.458 -26.558 1.00 51.78 195 ARG A CA 1
ATOM 1468 C C . ARG A 1 195 ? 11.466 -10.903 -27.399 1.00 51.78 195 ARG A C 1
ATOM 1470 O O . ARG A 1 195 ? 11.291 -11.658 -28.347 1.00 51.78 195 ARG A O 1
ATOM 1477 N N . GLN A 1 196 ? 12.683 -10.516 -27.019 1.00 54.53 196 GLN A N 1
ATOM 1478 C CA . GLN A 1 196 ? 13.904 -10.958 -27.689 1.00 54.53 196 GLN A CA 1
ATOM 1479 C C . GLN A 1 196 ? 14.088 -12.478 -27.608 1.00 54.53 196 GLN A C 1
ATOM 1481 O O . GLN A 1 196 ? 14.332 -13.100 -28.638 1.00 54.53 196 GLN A O 1
ATOM 1486 N N . ARG A 1 197 ? 13.927 -13.105 -26.434 1.00 50.12 197 ARG A N 1
ATOM 1487 C CA . ARG A 1 197 ? 14.004 -14.576 -26.300 1.00 50.12 197 ARG A CA 1
ATOM 1488 C C . ARG A 1 197 ? 12.969 -15.294 -27.161 1.00 50.12 197 ARG A C 1
ATOM 1490 O O . ARG A 1 197 ? 13.276 -16.323 -27.757 1.00 50.12 197 ARG A O 1
ATOM 1497 N N . GLU A 1 198 ? 11.764 -14.750 -27.253 1.00 45.88 198 GLU A N 1
ATOM 1498 C CA . GLU A 1 198 ? 10.703 -15.306 -28.085 1.00 45.88 198 GLU A CA 1
ATOM 1499 C C . GLU A 1 198 ? 10.996 -15.127 -29.579 1.00 45.88 198 GLU A C 1
ATOM 1501 O O . GLU A 1 198 ? 10.894 -16.088 -30.338 1.00 45.88 198 GLU A O 1
ATOM 1506 N N . CYS A 1 199 ? 11.500 -13.961 -29.995 1.00 46.34 199 CYS A N 1
ATOM 1507 C CA . CYS A 1 199 ? 12.016 -13.747 -31.347 1.00 46.34 199 CYS A CA 1
ATOM 1508 C C . CYS A 1 199 ? 13.170 -14.704 -31.682 1.00 46.34 199 CYS A C 1
ATOM 1510 O O . CYS A 1 199 ? 13.209 -15.218 -32.794 1.00 46.34 199 CYS A O 1
ATOM 1512 N N . LEU A 1 200 ? 14.082 -14.984 -30.741 1.00 52.81 200 LEU A N 1
ATOM 1513 C CA . LEU A 1 200 ? 15.158 -15.967 -30.917 1.00 52.81 200 LEU A CA 1
ATOM 1514 C C . LEU A 1 200 ? 14.595 -17.387 -31.072 1.00 52.81 200 LEU A C 1
ATOM 1516 O O . LEU A 1 200 ? 15.007 -18.104 -31.977 1.00 52.81 200 LEU A O 1
ATOM 1520 N N . ARG A 1 201 ? 13.601 -17.774 -30.264 1.00 49.41 201 ARG A N 1
ATOM 1521 C CA . ARG A 1 201 ? 12.914 -19.070 -30.383 1.00 49.41 201 ARG A CA 1
ATOM 1522 C C . ARG A 1 201 ? 12.199 -19.217 -31.728 1.00 49.41 201 ARG A C 1
ATOM 1524 O O . ARG A 1 201 ? 12.302 -20.263 -32.365 1.00 49.41 201 ARG A O 1
ATOM 1531 N N . VAL A 1 202 ? 11.487 -18.180 -32.170 1.00 46.44 202 VAL A N 1
ATOM 1532 C CA . VAL A 1 202 ? 10.824 -18.144 -33.483 1.00 46.44 202 VAL A CA 1
ATOM 1533 C C . VAL A 1 202 ? 11.864 -18.186 -34.601 1.00 46.44 202 VAL A C 1
ATOM 1535 O O . VAL A 1 202 ? 11.704 -18.958 -35.541 1.00 46.44 202 VAL A O 1
ATOM 1538 N N . ARG A 1 203 ? 12.965 -17.438 -34.478 1.00 46.38 203 ARG A N 1
ATOM 1539 C CA . ARG A 1 203 ? 14.102 -17.471 -35.409 1.00 46.38 203 ARG A CA 1
ATOM 1540 C C . ARG A 1 203 ? 14.687 -18.876 -35.525 1.00 46.38 203 ARG A C 1
ATOM 1542 O O . ARG A 1 203 ? 14.892 -19.344 -36.638 1.00 46.38 203 ARG A O 1
ATOM 1549 N N . ASP A 1 204 ? 14.926 -19.559 -34.410 1.00 50.62 204 ASP A N 1
ATOM 1550 C CA . ASP A 1 204 ? 15.494 -20.909 -34.404 1.00 50.62 204 ASP A CA 1
ATOM 1551 C C . ASP A 1 204 ? 14.499 -21.937 -34.984 1.00 50.62 204 ASP A C 1
ATOM 1553 O O . ASP A 1 204 ? 14.896 -22.823 -35.741 1.00 50.62 204 ASP A O 1
ATOM 1557 N N . ALA A 1 205 ? 13.194 -21.766 -34.743 1.00 47.25 205 ALA A N 1
ATOM 1558 C CA . ALA A 1 205 ? 12.139 -22.564 -35.374 1.00 47.25 205 ALA A CA 1
ATOM 1559 C C . ALA A 1 205 ? 12.019 -22.317 -36.894 1.00 47.25 205 ALA A C 1
ATOM 1561 O O . ALA A 1 205 ? 11.780 -23.254 -37.655 1.00 47.25 205 ALA A O 1
ATOM 1562 N N . VAL A 1 206 ? 12.209 -21.076 -37.356 1.00 46.66 206 VAL A N 1
ATOM 1563 C CA . VAL A 1 206 ? 12.257 -20.710 -38.785 1.00 46.66 206 VAL A CA 1
ATOM 1564 C C . VAL A 1 206 ? 13.529 -21.249 -39.447 1.00 46.66 206 VAL A C 1
ATOM 1566 O O . VAL A 1 206 ? 13.471 -21.757 -40.567 1.00 46.66 206 VAL A O 1
ATOM 1569 N N . ARG A 1 207 ? 14.662 -21.232 -38.734 1.00 49.75 207 ARG A N 1
ATOM 1570 C CA . ARG A 1 207 ? 15.935 -21.822 -39.173 1.00 49.75 207 ARG A CA 1
ATOM 1571 C C . ARG A 1 207 ? 15.833 -23.339 -39.330 1.00 49.75 207 ARG A C 1
ATOM 1573 O O . ARG A 1 207 ? 16.293 -23.872 -40.334 1.00 49.75 207 ARG A O 1
ATOM 1580 N N . ALA A 1 208 ? 15.165 -24.023 -38.397 1.00 52.53 208 ALA A N 1
ATOM 1581 C CA . ALA A 1 208 ? 14.861 -25.453 -38.499 1.00 52.53 208 ALA A CA 1
ATOM 1582 C C . ALA A 1 208 ? 13.952 -25.795 -39.699 1.00 52.53 208 ALA A C 1
ATOM 1584 O O . ALA A 1 208 ? 13.963 -26.926 -40.174 1.00 52.53 208 ALA A O 1
ATOM 1585 N N . ARG A 1 209 ? 13.192 -24.817 -40.213 1.00 49.34 209 ARG A N 1
ATOM 1586 C CA . ARG A 1 209 ? 12.349 -24.929 -41.418 1.00 49.34 209 ARG A CA 1
ATOM 1587 C C . ARG A 1 209 ? 13.037 -24.451 -42.708 1.00 49.34 209 ARG A C 1
ATOM 1589 O O . ARG A 1 209 ? 12.382 -24.389 -43.743 1.00 49.34 209 ARG A O 1
ATOM 1596 N N . GLY A 1 210 ? 14.333 -24.127 -42.670 1.00 42.25 210 GLY A N 1
ATOM 1597 C CA . GLY A 1 210 ? 15.129 -23.779 -43.855 1.00 42.25 210 GLY A CA 1
ATOM 1598 C C . GLY A 1 210 ? 15.158 -22.293 -44.243 1.00 42.25 210 GLY A C 1
ATOM 1599 O O . GLY A 1 210 ? 15.671 -21.967 -45.310 1.00 42.25 210 GLY A O 1
ATOM 1600 N N . GLY A 1 211 ? 14.649 -21.378 -43.409 1.00 41.78 211 GLY A N 1
ATOM 1601 C CA . GLY A 1 211 ? 14.766 -19.930 -43.643 1.00 41.78 211 GLY A CA 1
ATOM 1602 C C . GLY A 1 211 ? 16.108 -19.363 -43.159 1.00 41.78 211 GLY A C 1
ATOM 1603 O O . GLY A 1 211 ? 16.482 -19.571 -42.004 1.00 41.78 211 GLY A O 1
ATOM 1604 N N . ALA A 1 212 ? 16.837 -18.634 -44.013 1.00 34.06 212 ALA A N 1
ATOM 1605 C CA . ALA A 1 212 ? 18.138 -18.034 -43.685 1.00 34.06 212 ALA A CA 1
ATOM 1606 C C . ALA A 1 212 ? 18.028 -16.553 -43.255 1.00 34.06 212 ALA A C 1
ATOM 1608 O O . ALA A 1 212 ? 17.352 -15.763 -43.909 1.00 34.06 212 ALA A O 1
ATOM 1609 N N . PHE A 1 213 ? 18.742 -16.169 -42.186 1.00 41.62 213 PHE A N 1
ATOM 1610 C CA . PHE A 1 213 ? 18.968 -14.778 -41.747 1.00 41.62 213 PHE A CA 1
ATOM 1611 C C . PHE A 1 213 ? 20.405 -14.640 -41.178 1.00 41.62 213 PHE A C 1
ATOM 1613 O O . PHE A 1 213 ? 20.947 -15.655 -40.725 1.00 41.62 213 PHE A O 1
ATOM 1620 N N . PRO A 1 214 ? 21.064 -13.457 -41.217 1.00 41.59 214 PRO A N 1
ATOM 1621 C CA . PRO A 1 214 ? 22.500 -13.340 -40.977 1.00 41.59 214 PRO A CA 1
ATOM 1622 C C . PRO A 1 214 ? 22.874 -13.364 -39.480 1.00 41.59 214 PRO A C 1
ATOM 1624 O O . PRO A 1 214 ? 22.025 -13.102 -38.622 1.00 41.59 214 PRO A O 1
ATOM 1627 N N . PRO A 1 215 ? 24.138 -13.698 -39.146 1.00 40.22 215 PRO A N 1
ATOM 1628 C CA . PRO A 1 215 ? 24.575 -13.941 -37.775 1.00 40.22 215 PRO A CA 1
ATOM 1629 C C . PRO A 1 215 ? 25.031 -12.650 -37.074 1.00 40.22 215 PRO A C 1
ATOM 1631 O O . PRO A 1 215 ? 25.745 -11.841 -37.657 1.00 40.22 215 PRO A O 1
ATOM 1634 N N . GLY A 1 216 ? 24.675 -12.487 -35.798 1.00 38.94 216 GLY A N 1
ATOM 1635 C CA . GLY A 1 216 ? 25.200 -11.428 -34.929 1.00 38.94 216 GLY A CA 1
ATOM 1636 C C . GLY A 1 216 ? 25.018 -11.795 -33.455 1.00 38.94 216 GLY A C 1
ATOM 1637 O O . GLY A 1 216 ? 23.906 -12.119 -33.040 1.00 38.94 216 GLY A O 1
ATOM 1638 N N . GLY A 1 217 ? 26.126 -11.833 -32.709 1.00 39.78 217 GLY A N 1
ATOM 1639 C CA . GLY A 1 217 ? 26.206 -12.226 -31.298 1.00 39.78 217 GLY A CA 1
ATOM 1640 C C . GLY A 1 217 ? 25.785 -11.126 -30.317 1.00 39.78 217 GLY A C 1
ATOM 1641 O O . GLY A 1 217 ? 25.706 -9.955 -30.677 1.00 39.78 217 GLY A O 1
ATOM 1642 N N . ASN A 1 218 ? 25.512 -11.524 -29.071 1.00 36.19 218 ASN A N 1
ATOM 1643 C CA . ASN A 1 218 ? 25.170 -10.620 -27.967 1.00 36.19 218 ASN A CA 1
ATOM 1644 C C . ASN A 1 218 ? 26.387 -9.778 -27.537 1.00 36.19 218 ASN A C 1
ATOM 1646 O O . ASN A 1 218 ? 27.422 -10.375 -27.236 1.00 36.19 218 ASN A O 1
ATOM 1650 N N . PRO A 1 219 ? 26.268 -8.443 -27.420 1.00 43.41 219 PRO A N 1
ATOM 1651 C CA . PRO A 1 219 ? 27.283 -7.616 -26.780 1.00 43.41 219 PRO A CA 1
ATOM 1652 C C . PRO A 1 219 ? 27.019 -7.469 -25.270 1.00 43.41 219 PRO A C 1
ATOM 1654 O O . PRO A 1 219 ? 25.881 -7.287 -24.834 1.00 43.41 219 PRO A O 1
ATOM 1657 N N . SER A 1 220 ? 28.088 -7.549 -24.479 1.00 36.53 220 SER A N 1
ATOM 1658 C CA . SER A 1 220 ? 28.159 -7.050 -23.103 1.00 36.53 220 SER A CA 1
ATOM 1659 C C . SER A 1 220 ? 28.090 -5.517 -23.090 1.00 36.53 220 SER A C 1
ATOM 1661 O O . SER A 1 220 ? 28.575 -4.866 -24.015 1.00 36.53 220 SER A O 1
ATOM 1663 N N . LEU A 1 221 ? 27.462 -4.950 -22.055 1.00 35.16 221 LEU A N 1
ATOM 1664 C CA . LEU A 1 221 ? 27.360 -3.505 -21.844 1.00 35.16 221 LEU A CA 1
ATOM 1665 C C . LEU A 1 221 ? 28.671 -2.958 -21.266 1.00 35.16 221 LEU A C 1
ATOM 1667 O O . LEU A 1 221 ? 28.912 -3.136 -20.077 1.00 35.16 221 LEU A O 1
ATOM 1671 N N . ASP A 1 222 ? 29.454 -2.256 -22.082 1.00 34.97 222 ASP A N 1
ATOM 1672 C CA . ASP A 1 222 ? 30.465 -1.302 -21.610 1.00 34.97 222 ASP A CA 1
ATOM 1673 C C . ASP A 1 222 ? 29.976 0.113 -21.939 1.00 34.97 222 ASP A C 1
ATOM 1675 O O . ASP A 1 222 ? 29.586 0.403 -23.076 1.00 34.97 222 ASP A O 1
ATOM 1679 N N . LEU A 1 223 ? 29.929 0.972 -20.919 1.00 38.09 223 LEU A N 1
ATOM 1680 C CA . LEU A 1 223 ? 29.289 2.290 -20.937 1.00 38.09 223 LEU A CA 1
ATOM 1681 C C . LEU A 1 223 ? 30.317 3.394 -20.637 1.00 38.09 223 LEU A C 1
ATOM 1683 O O . LEU A 1 223 ? 30.130 4.178 -19.715 1.00 38.09 223 LEU A O 1
ATOM 1687 N N . ASP A 1 224 ? 31.397 3.458 -21.415 1.00 34.78 224 ASP A N 1
ATOM 1688 C CA . ASP A 1 224 ? 32.315 4.602 -21.375 1.00 34.78 224 ASP A CA 1
ATOM 1689 C C . ASP A 1 224 ? 31.715 5.753 -22.198 1.00 34.78 224 ASP A C 1
ATOM 1691 O O . ASP A 1 224 ? 31.770 5.767 -23.431 1.00 34.78 224 ASP A O 1
ATOM 1695 N N . LEU A 1 225 ? 31.061 6.687 -21.505 1.00 43.47 225 LEU A N 1
ATOM 1696 C CA . LEU A 1 225 ? 30.576 7.953 -22.052 1.00 43.47 225 LEU A CA 1
ATOM 1697 C C . LEU A 1 225 ? 31.357 9.092 -21.392 1.00 43.47 225 LEU A C 1
ATOM 1699 O O . LEU A 1 225 ? 31.041 9.490 -20.271 1.00 43.47 225 LEU A O 1
ATOM 1703 N N . ASP A 1 226 ? 32.348 9.633 -22.099 1.00 41.94 226 ASP A N 1
ATOM 1704 C CA . ASP A 1 226 ? 33.013 10.877 -21.711 1.00 41.94 226 ASP A CA 1
ATOM 1705 C C . ASP A 1 226 ? 32.058 12.050 -21.982 1.00 41.94 226 ASP A C 1
ATOM 1707 O O . ASP A 1 226 ? 31.850 12.468 -23.123 1.00 41.94 226 ASP A O 1
ATOM 1711 N N . LEU A 1 227 ? 31.400 12.536 -20.928 1.00 46.34 227 LEU A N 1
ATOM 1712 C CA . LEU A 1 227 ? 30.444 13.639 -21.009 1.00 46.34 227 LEU A CA 1
ATOM 1713 C C . LEU A 1 227 ? 31.158 14.979 -20.806 1.00 46.34 227 LEU A C 1
ATOM 1715 O O . LEU A 1 227 ? 31.496 15.351 -19.684 1.00 46.34 227 LEU A O 1
ATOM 1719 N N . GLU A 1 228 ? 31.332 15.731 -21.891 1.00 49.69 228 GLU A N 1
ATOM 1720 C CA . GLU A 1 228 ? 31.699 17.149 -21.830 1.00 49.69 228 GLU A CA 1
ATOM 1721 C C . GLU A 1 228 ? 30.451 18.019 -21.555 1.00 49.69 228 GLU A C 1
ATOM 1723 O O . GLU A 1 228 ? 29.363 17.721 -22.063 1.00 49.69 228 GLU A O 1
ATOM 1728 N N . PRO A 1 229 ? 30.562 19.105 -20.768 1.00 47.62 229 PRO A N 1
ATOM 1729 C CA . PRO A 1 229 ? 29.437 19.989 -20.473 1.00 47.62 229 PRO A CA 1
ATOM 1730 C C . PRO A 1 229 ? 28.928 20.706 -21.735 1.00 47.62 229 PRO A C 1
ATOM 1732 O O . PRO A 1 229 ? 29.680 21.363 -22.453 1.00 47.62 229 PRO A O 1
ATOM 1735 N N . ALA A 1 230 ? 27.620 20.615 -21.992 1.00 56.69 230 ALA A N 1
ATOM 1736 C CA . ALA A 1 230 ? 26.981 21.230 -23.154 1.00 56.69 230 ALA A CA 1
ATOM 1737 C C . ALA A 1 230 ? 26.816 22.752 -22.972 1.00 56.69 230 ALA A C 1
ATOM 1739 O O . ALA A 1 230 ? 25.814 23.221 -22.434 1.00 56.69 230 ALA A O 1
ATOM 1740 N N . THR A 1 231 ? 27.807 23.529 -23.418 1.00 69.69 231 THR A N 1
ATOM 1741 C CA . THR A 1 231 ? 27.729 24.998 -23.509 1.00 69.69 231 THR A CA 1
ATOM 1742 C C . THR A 1 231 ? 27.123 25.456 -24.841 1.00 69.69 231 THR A C 1
ATOM 1744 O O . THR A 1 231 ? 27.083 24.692 -25.808 1.00 69.69 231 THR A O 1
ATOM 1747 N N . GLU A 1 232 ? 26.679 26.714 -24.921 1.00 64.88 232 GLU A N 1
ATOM 1748 C CA . GLU A 1 232 ? 26.156 27.328 -26.156 1.00 64.88 232 GLU A CA 1
ATOM 1749 C C . GLU A 1 232 ? 27.173 27.258 -27.308 1.00 64.88 232 GLU A C 1
ATOM 1751 O O . GLU A 1 232 ? 26.830 26.861 -28.419 1.00 64.88 232 GLU A O 1
ATOM 1756 N N . GLU A 1 233 ? 28.457 27.487 -27.018 1.00 63.81 233 GLU A N 1
ATOM 1757 C CA . GLU A 1 233 ? 29.552 27.321 -27.983 1.00 63.81 233 GLU A CA 1
ATOM 1758 C C . GLU A 1 233 ? 29.708 25.869 -28.458 1.00 63.81 233 GLU A C 1
ATOM 1760 O O . GLU A 1 233 ? 29.981 25.622 -29.634 1.00 63.81 233 GLU A O 1
ATOM 1765 N N . THR A 1 234 ? 29.492 24.889 -27.575 1.00 57.97 234 THR A N 1
ATOM 1766 C CA . THR A 1 234 ? 29.552 23.460 -27.923 1.00 57.97 234 THR A CA 1
ATOM 1767 C C . THR A 1 234 ? 28.379 23.074 -28.820 1.00 57.97 234 THR A C 1
ATOM 1769 O O . THR A 1 234 ? 28.561 22.361 -29.807 1.00 57.97 234 THR A O 1
ATOM 1772 N N . LEU A 1 235 ? 27.186 23.594 -28.526 1.00 57.06 235 LEU A N 1
ATOM 1773 C CA . LEU A 1 235 ? 25.979 23.423 -29.334 1.00 57.06 235 LEU A CA 1
ATOM 1774 C C . LEU A 1 235 ? 26.125 24.051 -30.724 1.00 57.06 235 LEU A C 1
ATOM 1776 O O . LEU A 1 235 ? 25.854 23.380 -31.720 1.00 57.06 235 LEU A O 1
ATOM 1780 N N . GLU A 1 236 ? 26.606 25.292 -30.819 1.00 62.00 236 GLU A N 1
ATOM 1781 C CA . GLU A 1 236 ? 26.855 25.948 -32.106 1.00 62.00 236 GLU A CA 1
ATOM 1782 C C . GLU A 1 236 ? 27.936 25.233 -32.927 1.00 62.00 236 GLU A C 1
ATOM 1784 O O . GLU A 1 236 ? 27.763 25.032 -34.133 1.00 62.00 236 GLU A O 1
ATOM 1789 N N . ARG A 1 237 ? 29.025 24.793 -32.285 1.00 60.78 237 ARG A N 1
ATOM 1790 C CA . ARG A 1 237 ? 30.099 24.015 -32.922 1.00 60.78 237 ARG A CA 1
ATOM 1791 C C . ARG A 1 237 ? 29.575 22.701 -33.509 1.00 60.78 237 ARG A C 1
ATOM 1793 O O . ARG A 1 237 ? 29.876 22.376 -34.658 1.00 60.78 237 ARG A O 1
ATOM 1800 N N . CYS A 1 238 ? 28.744 21.977 -32.760 1.00 56.50 238 CYS A N 1
ATOM 1801 C CA . CYS A 1 238 ? 28.122 20.732 -33.213 1.00 56.50 238 CYS A CA 1
ATOM 1802 C C . CYS A 1 238 ? 27.094 20.962 -34.334 1.00 56.50 238 CYS A C 1
ATOM 1804 O O . CYS A 1 238 ? 27.071 20.208 -35.306 1.00 56.50 238 CYS A O 1
ATOM 1806 N N . MET A 1 239 ? 26.278 22.020 -34.249 1.00 56.03 239 MET A N 1
ATOM 1807 C CA . MET A 1 239 ? 25.257 22.334 -35.260 1.00 56.03 239 MET A CA 1
ATOM 1808 C C . MET A 1 239 ? 25.839 22.829 -36.591 1.00 56.03 239 MET A C 1
ATOM 1810 O O . MET A 1 239 ? 25.234 22.604 -37.638 1.00 56.03 239 MET A O 1
ATOM 1814 N N . ARG A 1 240 ? 27.027 23.451 -36.590 1.00 56.75 240 ARG A N 1
ATOM 1815 C CA . ARG A 1 240 ? 27.742 23.859 -37.817 1.00 56.75 240 ARG A CA 1
ATOM 1816 C C . ARG A 1 240 ? 28.494 22.707 -38.506 1.00 56.75 240 ARG A C 1
ATOM 1818 O O . ARG A 1 240 ? 29.094 22.922 -39.555 1.00 56.75 240 ARG A O 1
ATOM 1825 N N . GLY A 1 241 ? 28.445 21.489 -37.953 1.00 51.91 241 GLY A N 1
ATOM 1826 C CA . GLY A 1 241 ? 28.960 20.273 -38.589 1.00 51.91 241 GLY A CA 1
ATOM 1827 C C . GLY A 1 241 ? 30.485 20.124 -38.593 1.00 51.91 241 GLY A C 1
ATOM 1828 O O . GLY A 1 241 ? 31.000 19.370 -39.414 1.00 51.91 241 GLY A O 1
ATOM 1829 N N . GLY A 1 242 ? 31.221 20.809 -37.713 1.00 47.81 242 GLY A N 1
ATOM 1830 C CA . GLY A 1 242 ? 32.684 20.785 -37.725 1.00 47.81 242 GLY A CA 1
ATOM 1831 C C . GLY A 1 242 ? 33.309 20.645 -36.343 1.00 47.81 242 GLY A C 1
ATOM 1832 O O . GLY A 1 242 ? 33.258 21.568 -35.536 1.00 47.81 242 GLY A O 1
ATOM 1833 N N . ALA A 1 243 ? 34.022 19.538 -36.126 1.00 43.78 243 ALA A N 1
ATOM 1834 C CA . ALA A 1 243 ? 35.283 19.632 -35.407 1.00 43.78 243 ALA A CA 1
ATOM 1835 C C . ALA A 1 243 ? 36.290 20.213 -36.412 1.00 43.78 243 ALA A C 1
ATOM 1837 O O . ALA A 1 243 ? 36.771 19.511 -37.303 1.00 43.78 243 ALA A O 1
ATOM 1838 N N . CYS A 1 244 ? 36.549 21.518 -36.344 1.00 38.06 244 CYS A N 1
ATOM 1839 C CA . CYS A 1 244 ? 37.720 22.076 -37.007 1.00 38.06 244 CYS A CA 1
ATOM 1840 C C . CYS A 1 244 ? 38.939 21.560 -36.235 1.00 38.06 244 CYS A C 1
ATOM 1842 O O . CYS A 1 244 ? 39.203 22.027 -35.130 1.00 38.06 244 CYS A O 1
ATOM 1844 N N . ALA A 1 245 ? 39.648 20.573 -36.784 1.00 41.59 245 ALA A N 1
ATOM 1845 C CA . ALA A 1 245 ? 41.038 20.370 -36.401 1.00 41.59 245 ALA A CA 1
ATOM 1846 C C . ALA A 1 245 ? 41.811 21.656 -36.746 1.00 41.59 245 ALA A C 1
ATOM 1848 O O . ALA A 1 245 ? 41.490 22.308 -37.746 1.00 41.59 245 ALA A O 1
ATOM 1849 N N . GLU A 1 246 ? 42.809 22.018 -35.937 1.00 43.47 246 GLU A N 1
ATOM 1850 C CA . GLU A 1 246 ? 43.618 23.241 -36.107 1.00 43.47 246 GLU A CA 1
ATOM 1851 C C . GLU A 1 246 ? 44.287 23.349 -37.499 1.00 43.47 246 GLU A C 1
ATOM 1853 O O . GLU A 1 246 ? 44.682 24.432 -37.923 1.00 43.47 246 GLU A O 1
ATOM 1858 N N . ASP A 1 247 ? 44.287 22.259 -38.271 1.00 42.78 247 ASP A N 1
ATOM 1859 C CA . ASP A 1 247 ? 44.922 22.116 -39.582 1.00 42.78 247 ASP A CA 1
ATOM 1860 C C . ASP A 1 247 ? 43.993 22.421 -40.783 1.00 42.78 247 ASP A C 1
ATOM 1862 O O . ASP A 1 247 ? 44.299 22.075 -41.926 1.00 42.78 247 ASP A O 1
ATOM 1866 N N . GLY A 1 248 ? 42.824 23.036 -40.566 1.00 40.22 248 GLY A N 1
ATOM 1867 C CA . GLY A 1 248 ? 41.958 23.532 -41.652 1.00 40.22 248 GLY A CA 1
ATOM 1868 C C . GLY A 1 248 ? 41.248 22.457 -42.491 1.00 40.22 248 GLY A C 1
ATOM 1869 O O . GLY A 1 248 ? 40.638 22.767 -43.516 1.00 40.22 248 GLY A O 1
ATOM 1870 N N . THR A 1 249 ? 41.270 21.193 -42.065 1.00 41.53 249 THR A N 1
ATOM 1871 C CA . THR A 1 249 ? 40.486 20.112 -42.679 1.00 41.53 249 THR A CA 1
ATOM 1872 C C . THR A 1 249 ? 39.133 19.987 -41.975 1.00 41.53 249 THR A C 1
ATOM 1874 O O . THR A 1 249 ? 39.041 19.552 -40.828 1.00 41.53 249 THR A O 1
A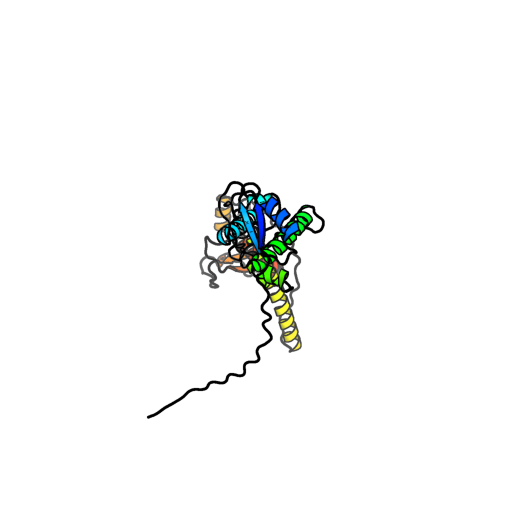TOM 1877 N N . SER A 1 250 ? 38.058 20.392 -42.663 1.00 41.00 250 SER A N 1
ATOM 1878 C CA . SER A 1 250 ? 36.681 20.230 -42.178 1.00 41.00 250 SER A CA 1
ATOM 1879 C C . SER A 1 250 ? 36.369 18.739 -42.033 1.00 41.00 250 SER A C 1
ATOM 1881 O O . SER A 1 250 ? 36.167 18.032 -43.023 1.00 41.00 250 SER A O 1
ATOM 1883 N N . THR A 1 251 ? 36.382 18.248 -40.794 1.00 48.03 251 THR A N 1
ATOM 1884 C CA . THR A 1 251 ? 36.036 16.863 -40.481 1.00 48.03 251 THR A CA 1
ATOM 1885 C C . THR A 1 251 ? 34.614 16.876 -39.943 1.00 48.03 251 THR A C 1
ATOM 1887 O O . THR A 1 251 ? 34.369 17.233 -38.790 1.00 48.03 251 THR A O 1
ATOM 1890 N N . THR A 1 252 ? 33.648 16.549 -40.800 1.00 53.50 252 THR A N 1
ATOM 1891 C CA . THR A 1 252 ? 32.258 16.358 -40.379 1.00 53.50 252 THR A CA 1
ATOM 1892 C C . THR A 1 252 ? 32.212 15.226 -39.359 1.00 53.50 252 THR A C 1
ATOM 1894 O O . THR A 1 252 ? 32.545 14.088 -39.700 1.00 53.50 252 THR A O 1
ATOM 1897 N N . VAL A 1 253 ? 31.830 15.524 -38.115 1.00 57.09 253 VAL A N 1
ATOM 1898 C CA . VAL A 1 253 ? 31.657 14.496 -37.081 1.00 57.09 253 VAL A CA 1
ATOM 1899 C C . VAL A 1 253 ? 30.486 13.617 -37.504 1.00 57.09 253 VAL A C 1
ATOM 1901 O O . VAL A 1 253 ? 29.361 14.088 -37.658 1.00 57.09 253 VAL A O 1
ATOM 1904 N N . ALA A 1 254 ? 30.767 12.343 -37.764 1.00 65.88 254 ALA A N 1
ATOM 1905 C CA . ALA A 1 254 ? 29.760 11.401 -38.218 1.00 65.88 254 ALA A CA 1
ATOM 1906 C C . ALA A 1 254 ? 28.737 11.154 -37.101 1.00 65.88 254 ALA A C 1
ATOM 1908 O O . ALA A 1 254 ? 29.099 10.730 -36.007 1.00 65.88 254 ALA A O 1
ATOM 1909 N N . VAL A 1 255 ? 27.455 11.396 -37.380 1.00 72.81 255 VAL A N 1
ATOM 1910 C CA . VAL A 1 255 ? 26.384 11.116 -36.416 1.00 72.81 255 VAL A CA 1
ATOM 1911 C C . VAL A 1 255 ? 26.229 9.605 -36.245 1.00 72.81 255 VAL A C 1
ATOM 1913 O O . VAL A 1 255 ? 25.995 8.882 -37.216 1.00 72.81 255 VAL A O 1
ATOM 1916 N N . ASP A 1 256 ? 26.334 9.147 -34.999 1.00 75.62 256 ASP A N 1
ATOM 1917 C CA . ASP A 1 256 ? 26.277 7.731 -34.624 1.00 75.62 256 ASP A CA 1
ATOM 1918 C C . ASP A 1 256 ? 24.877 7.257 -34.203 1.00 75.62 256 ASP A C 1
ATOM 1920 O O . ASP A 1 256 ? 24.519 6.099 -34.440 1.00 75.62 256 ASP A O 1
ATOM 1924 N N . LEU A 1 257 ? 24.078 8.145 -33.610 1.00 79.00 257 LEU A N 1
ATOM 1925 C CA . LEU A 1 257 ? 22.711 7.898 -33.152 1.00 79.00 257 LEU A CA 1
ATOM 1926 C C . LEU A 1 257 ? 21.839 9.107 -33.499 1.00 79.00 257 LEU A C 1
ATOM 1928 O O . LEU A 1 257 ? 22.152 10.227 -33.104 1.00 79.00 257 LEU A O 1
ATOM 1932 N N . LEU A 1 258 ? 20.727 8.874 -34.194 1.00 80.88 258 LEU A N 1
ATOM 1933 C CA . LEU A 1 258 ? 19.678 9.868 -34.395 1.00 80.88 258 LEU A CA 1
ATOM 1934 C C . LEU A 1 258 ? 18.447 9.476 -33.586 1.00 80.88 258 LEU A C 1
ATOM 1936 O O . LEU A 1 258 ? 17.859 8.420 -33.820 1.00 80.88 258 LEU A O 1
ATOM 1940 N N . VAL A 1 259 ? 18.031 10.357 -32.681 1.00 83.44 259 VAL A N 1
ATOM 1941 C CA . VAL A 1 259 ? 16.779 10.214 -31.936 1.00 83.44 259 VAL A CA 1
ATOM 1942 C C . VAL A 1 259 ? 15.707 11.060 -32.604 1.00 83.44 259 VAL A C 1
ATOM 1944 O O . VAL A 1 259 ? 15.875 12.266 -32.788 1.00 83.44 259 VAL A O 1
ATOM 1947 N N . ARG A 1 260 ? 14.601 10.426 -32.982 1.00 79.62 260 ARG A N 1
ATOM 1948 C CA . ARG A 1 260 ? 13.445 11.081 -33.582 1.00 79.62 260 ARG A CA 1
ATOM 1949 C C . ARG A 1 260 ? 12.240 10.901 -32.676 1.00 79.62 260 ARG A C 1
ATOM 1951 O O . ARG A 1 260 ? 11.741 9.796 -32.519 1.00 79.62 260 ARG A O 1
ATOM 1958 N N . THR A 1 261 ? 11.797 11.996 -32.083 1.00 77.31 261 THR A N 1
ATOM 1959 C CA . THR A 1 261 ? 10.545 12.093 -31.328 1.00 77.31 261 THR A CA 1
ATOM 1960 C C . THR A 1 261 ? 9.351 12.153 -32.290 1.00 77.31 261 THR A C 1
ATOM 1962 O O . THR A 1 261 ? 9.556 12.277 -33.499 1.00 77.31 261 THR A O 1
ATOM 1965 N N . SER A 1 262 ? 8.120 12.095 -31.778 1.00 70.94 262 SER A N 1
ATOM 1966 C CA . SER A 1 262 ? 6.815 12.092 -32.476 1.00 70.94 262 SER A CA 1
ATOM 1967 C C . SER A 1 262 ? 6.324 10.772 -33.077 1.00 70.94 262 SER A C 1
ATOM 1969 O O . SER A 1 262 ? 5.268 10.765 -33.699 1.00 70.94 262 SER A O 1
ATOM 1971 N N . GLY A 1 263 ? 7.061 9.666 -32.926 1.00 65.12 263 GLY A N 1
ATOM 1972 C CA . GLY A 1 263 ? 6.658 8.356 -33.467 1.00 65.12 263 GLY A CA 1
ATOM 1973 C C . GLY A 1 263 ? 6.721 8.236 -35.001 1.00 65.12 263 GLY A C 1
ATOM 1974 O O . GLY A 1 263 ? 6.618 7.138 -35.545 1.00 65.12 263 GLY A O 1
ATOM 1975 N N . GLU A 1 264 ? 6.959 9.340 -35.710 1.00 70.69 264 GLU A N 1
ATOM 1976 C CA . GLU A 1 264 ? 7.071 9.388 -37.165 1.00 70.69 264 GLU A CA 1
ATOM 1977 C C . GLU A 1 264 ? 8.352 8.715 -37.674 1.00 70.69 264 GLU A C 1
ATOM 1979 O O . GLU A 1 264 ? 9.470 9.127 -37.358 1.00 70.69 264 GLU A O 1
ATOM 1984 N N . THR A 1 265 ? 8.199 7.716 -38.547 1.00 68.94 265 THR A N 1
ATOM 1985 C CA . THR A 1 265 ? 9.326 6.975 -39.141 1.00 68.94 265 THR A CA 1
ATOM 1986 C C . THR A 1 265 ? 9.897 7.634 -40.398 1.00 68.94 265 THR A C 1
ATOM 1988 O O . THR A 1 265 ? 10.863 7.136 -40.982 1.00 68.94 265 THR A O 1
ATOM 1991 N N . ARG A 1 266 ? 9.301 8.741 -40.862 1.00 69.75 266 ARG A N 1
ATOM 1992 C CA . ARG A 1 266 ? 9.762 9.460 -42.054 1.00 69.75 266 ARG A CA 1
ATOM 1993 C C . ARG A 1 266 ? 10.987 10.313 -41.723 1.00 69.75 266 ARG A C 1
ATOM 1995 O O . ARG A 1 266 ? 10.939 11.198 -40.873 1.00 69.75 266 ARG A O 1
ATOM 2002 N N . LEU A 1 267 ? 12.072 10.097 -42.463 1.00 61.81 267 LEU A N 1
ATOM 2003 C CA . LEU A 1 267 ? 13.246 10.967 -42.419 1.00 61.81 267 LEU A CA 1
ATOM 2004 C C . LEU A 1 267 ? 12.942 12.243 -43.219 1.00 61.81 267 LEU A C 1
ATOM 2006 O O . LEU A 1 267 ? 12.619 12.174 -44.403 1.00 61.81 267 LEU A O 1
ATOM 2010 N N . SER A 1 268 ? 12.982 13.403 -42.562 1.00 58.94 268 SER A N 1
ATOM 2011 C CA . SER A 1 268 ? 12.859 14.706 -43.222 1.00 58.94 268 SER A CA 1
ATOM 2012 C C . SER A 1 268 ? 14.167 15.071 -43.930 1.00 58.94 268 SER A C 1
ATOM 2014 O O . SER A 1 268 ? 15.235 14.937 -43.331 1.00 58.94 268 SER A O 1
ATOM 2016 N N . ASP A 1 269 ? 14.081 15.613 -45.147 1.00 56.69 269 ASP A N 1
ATOM 2017 C CA . ASP A 1 269 ? 15.233 15.952 -46.009 1.00 56.69 269 ASP A CA 1
ATOM 2018 C C . ASP A 1 269 ? 16.239 16.946 -45.393 1.00 56.69 269 ASP A C 1
ATOM 2020 O O . ASP A 1 269 ? 17.355 17.099 -45.882 1.00 56.69 269 ASP A O 1
ATOM 2024 N N . PHE A 1 270 ? 15.880 17.593 -44.283 1.00 51.00 270 PHE A N 1
ATOM 2025 C CA . PHE A 1 270 ? 16.643 18.669 -43.655 1.00 51.00 270 PHE A CA 1
ATOM 2026 C C . PHE A 1 270 ? 17.962 18.231 -42.977 1.00 51.00 270 PHE A C 1
ATOM 2028 O O . PHE A 1 270 ? 18.841 19.063 -42.769 1.00 51.00 270 PHE A O 1
ATOM 2035 N N . THR A 1 271 ? 18.147 16.946 -42.640 1.00 53.28 271 THR A N 1
ATOM 2036 C CA . THR A 1 271 ? 19.324 16.489 -41.851 1.00 53.28 271 THR A CA 1
ATOM 2037 C C . THR A 1 271 ? 19.979 15.211 -42.387 1.00 53.28 271 THR A C 1
ATOM 2039 O O . THR A 1 271 ? 20.942 14.718 -41.809 1.00 53.28 271 THR A O 1
ATOM 2042 N N . LEU A 1 272 ? 19.508 14.678 -43.520 1.00 55.88 272 LEU A N 1
ATOM 2043 C CA . LEU A 1 272 ? 20.027 13.433 -44.105 1.00 55.88 272 LEU A CA 1
ATOM 2044 C C . LEU A 1 272 ? 21.505 13.513 -44.515 1.00 55.88 272 LEU A C 1
ATOM 2046 O O . LEU A 1 272 ? 22.200 12.501 -44.503 1.00 55.88 272 LEU A O 1
ATOM 2050 N N . TRP A 1 273 ? 21.996 14.709 -44.841 1.00 55.97 273 TRP A N 1
ATOM 2051 C CA . TRP A 1 273 ? 23.357 14.924 -45.332 1.00 55.97 273 TRP A CA 1
ATOM 2052 C C . TRP A 1 273 ? 24.448 14.756 -44.257 1.00 55.97 273 TRP A C 1
ATOM 2054 O O . TRP A 1 273 ? 25.590 14.476 -44.609 1.00 55.97 273 TRP A O 1
ATOM 2064 N N . GLY A 1 274 ? 24.108 14.892 -42.968 1.00 55.16 274 GLY A N 1
ATOM 2065 C CA . GLY A 1 274 ? 25.039 14.723 -41.839 1.00 55.16 274 GLY A CA 1
ATOM 2066 C C . GLY A 1 274 ? 24.990 13.341 -41.174 1.00 55.16 274 GLY A C 1
ATOM 2067 O O . GLY A 1 274 ? 25.794 13.040 -40.291 1.00 55.16 274 GLY A O 1
ATOM 2068 N N . ILE A 1 275 ? 24.048 12.485 -41.581 1.00 60.88 275 ILE A N 1
ATOM 2069 C CA . ILE A 1 275 ? 23.847 11.160 -40.990 1.00 60.88 275 ILE A CA 1
ATOM 2070 C C . ILE A 1 275 ? 24.771 10.157 -41.682 1.00 60.88 275 ILE A C 1
ATOM 2072 O O . ILE A 1 275 ? 24.741 9.992 -42.903 1.00 60.88 275 ILE A O 1
ATOM 2076 N N . SER A 1 276 ? 25.581 9.439 -40.901 1.00 61.69 276 SER A N 1
ATOM 2077 C CA . SER A 1 276 ? 26.369 8.329 -41.434 1.00 61.69 276 SER A CA 1
ATOM 2078 C C . SER A 1 276 ? 25.444 7.243 -41.989 1.00 61.69 276 SER A C 1
ATOM 2080 O O . SER A 1 276 ? 24.423 6.916 -41.389 1.00 61.69 276 SER A O 1
ATOM 2082 N N . LYS A 1 277 ? 25.834 6.589 -43.090 1.00 64.56 277 LYS A N 1
ATOM 2083 C CA . LYS A 1 277 ? 25.107 5.436 -43.666 1.00 64.56 277 LYS A CA 1
ATOM 2084 C C . LYS A 1 277 ? 24.859 4.302 -42.652 1.00 64.56 277 LYS A C 1
ATOM 2086 O O . LYS A 1 277 ? 24.015 3.442 -42.881 1.00 64.56 277 LYS A O 1
ATOM 2091 N N . HIS A 1 278 ? 25.604 4.307 -41.548 1.00 72.75 278 HIS A N 1
ATOM 2092 C CA . HIS A 1 278 ? 25.512 3.349 -40.451 1.00 72.75 278 HIS A CA 1
ATOM 2093 C C . HIS A 1 278 ? 25.185 4.011 -39.101 1.00 72.75 278 HIS A C 1
ATOM 2095 O O . HIS A 1 278 ? 25.570 3.487 -38.057 1.00 72.75 278 HIS A O 1
ATOM 2101 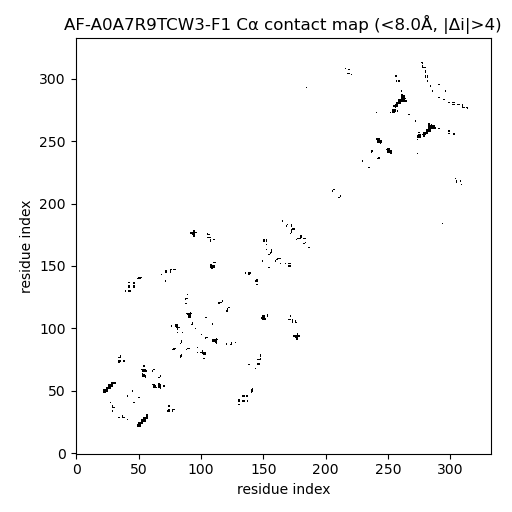N N . ALA A 1 279 ? 24.509 5.161 -39.106 1.00 74.94 279 ALA A N 1
ATOM 2102 C CA . ALA A 1 279 ? 23.924 5.727 -37.897 1.00 74.94 279 ALA A CA 1
ATOM 2103 C C . ALA A 1 279 ? 22.766 4.849 -37.406 1.00 74.94 279 ALA A C 1
ATOM 2105 O O . ALA A 1 279 ? 21.988 4.312 -38.201 1.00 74.94 279 ALA A O 1
ATOM 2106 N N . VAL A 1 280 ? 22.635 4.717 -36.090 1.00 79.81 280 VAL A N 1
ATOM 2107 C CA . VAL A 1 280 ? 21.495 4.036 -35.476 1.00 79.81 280 VAL A CA 1
ATOM 2108 C C . VAL A 1 280 ? 20.331 5.016 -35.408 1.00 79.81 280 VAL A C 1
ATOM 2110 O O . VAL A 1 280 ? 20.487 6.137 -34.936 1.00 79.81 280 VAL A O 1
ATOM 2113 N N . LEU A 1 281 ? 19.159 4.602 -35.883 1.00 80.25 281 LEU A N 1
ATOM 2114 C CA . LEU A 1 281 ? 17.943 5.410 -35.827 1.00 80.25 281 LEU A CA 1
ATOM 2115 C C . LEU A 1 281 ? 17.075 4.927 -34.663 1.00 80.25 281 LEU A C 1
ATOM 2117 O O . LEU A 1 281 ? 16.709 3.753 -34.613 1.00 80.25 281 LEU A O 1
ATOM 2121 N N . CYS A 1 282 ? 16.743 5.825 -33.740 1.00 80.12 282 CYS A N 1
ATOM 2122 C CA . CYS A 1 282 ? 15.834 5.569 -32.631 1.00 80.12 282 CYS A CA 1
ATOM 2123 C C . CYS A 1 282 ? 14.587 6.437 -32.792 1.00 80.12 282 CYS A C 1
ATOM 2125 O O . CYS A 1 282 ? 14.658 7.655 -32.646 1.00 80.12 282 CYS A O 1
ATOM 2127 N N . PHE A 1 283 ? 13.445 5.812 -33.066 1.00 79.50 283 PHE A N 1
ATOM 2128 C CA . PHE A 1 283 ? 12.153 6.492 -33.123 1.00 79.50 283 PHE A CA 1
ATOM 2129 C C . PHE A 1 283 ? 11.463 6.349 -31.768 1.00 79.50 283 PHE A C 1
ATOM 2131 O O . PHE A 1 283 ? 11.163 5.237 -31.338 1.00 79.50 283 PHE A O 1
ATOM 2138 N N . ALA A 1 284 ? 11.268 7.469 -31.084 1.00 75.94 284 ALA A N 1
ATOM 2139 C CA . ALA A 1 284 ? 10.573 7.554 -29.813 1.00 75.94 284 ALA A CA 1
ATOM 2140 C C . ALA A 1 284 ? 9.157 8.093 -30.053 1.00 75.94 284 ALA A C 1
ATOM 2142 O O . ALA A 1 284 ? 8.976 9.152 -30.663 1.00 75.94 284 ALA A O 1
ATOM 2143 N N . ASP A 1 285 ? 8.156 7.361 -29.568 1.00 79.69 285 ASP A N 1
ATOM 2144 C CA . ASP A 1 285 ? 6.738 7.732 -29.640 1.00 79.69 285 ASP A CA 1
ATOM 2145 C C . ASP A 1 285 ? 6.367 8.694 -28.498 1.00 79.69 285 ASP A C 1
ATOM 2147 O O . ASP A 1 285 ? 5.532 8.418 -27.642 1.00 79.69 285 ASP A O 1
ATOM 2151 N N . VAL A 1 286 ? 7.099 9.806 -28.434 1.00 70.50 286 VAL A N 1
ATOM 2152 C CA . VAL A 1 286 ? 6.936 10.882 -27.451 1.00 70.50 286 VAL A CA 1
ATOM 2153 C C . VAL A 1 286 ? 7.143 12.207 -28.164 1.00 70.50 286 VAL A C 1
ATOM 2155 O O . VAL A 1 286 ? 8.013 12.303 -29.029 1.00 70.50 286 VAL A O 1
ATOM 2158 N N . LEU A 1 287 ? 6.344 13.225 -27.858 1.00 74.38 287 LEU A N 1
ATOM 2159 C CA . LEU A 1 287 ? 6.529 14.561 -28.421 1.00 74.38 287 LEU A CA 1
ATOM 2160 C C . LEU A 1 287 ? 7.610 15.320 -27.646 1.00 74.38 287 LEU A C 1
ATOM 2162 O O . LEU A 1 287 ? 7.881 15.045 -26.485 1.00 74.38 287 LEU A O 1
ATOM 2166 N N . TRP A 1 288 ? 8.238 16.300 -28.290 1.00 67.69 288 TRP A N 1
ATOM 2167 C CA . TRP A 1 288 ? 8.987 17.319 -27.555 1.00 67.69 288 TRP A CA 1
ATOM 2168 C C . TRP A 1 288 ? 7.988 18.365 -27.029 1.00 67.69 288 TRP A C 1
ATOM 2170 O O . TRP A 1 288 ? 7.122 18.764 -27.814 1.00 67.69 288 TRP A O 1
ATOM 2180 N N . PRO A 1 289 ? 8.069 18.842 -25.770 1.00 67.81 289 PRO A N 1
ATOM 2181 C CA . PRO A 1 289 ? 9.151 18.692 -24.787 1.00 67.81 289 PRO A CA 1
ATOM 2182 C C . PRO A 1 289 ? 9.022 17.498 -23.822 1.00 67.81 289 PRO A C 1
ATOM 2184 O O . PRO A 1 289 ? 9.846 17.374 -22.924 1.00 67.81 289 PRO A O 1
ATOM 2187 N N . ASP A 1 290 ? 8.039 16.615 -23.996 1.00 67.19 290 ASP A N 1
ATOM 2188 C CA . ASP A 1 290 ? 7.756 15.495 -23.078 1.00 67.19 290 ASP A CA 1
ATOM 2189 C C . ASP A 1 290 ? 8.819 14.374 -23.096 1.00 67.19 290 ASP A C 1
ATOM 2191 O O . ASP A 1 290 ? 8.704 13.387 -22.369 1.00 67.19 290 ASP A O 1
ATOM 2195 N N . PHE A 1 291 ? 9.866 14.517 -23.915 1.00 69.88 291 PHE A N 1
ATOM 2196 C CA . PHE A 1 291 ? 10.997 13.596 -23.982 1.00 69.88 291 PHE A CA 1
ATOM 2197 C C . PHE A 1 291 ? 11.772 13.591 -22.660 1.00 69.88 291 PHE A C 1
ATOM 2199 O O . PHE A 1 291 ? 12.425 14.566 -22.285 1.00 69.88 291 PHE A O 1
ATOM 2206 N N . SER A 1 292 ? 11.720 12.463 -21.963 1.00 55.53 292 SER A N 1
ATOM 2207 C CA . SER A 1 292 ? 12.272 12.304 -20.626 1.00 55.53 292 SER A CA 1
ATOM 2208 C C . SER A 1 292 ? 13.658 11.653 -20.637 1.00 55.53 292 SER A C 1
ATOM 2210 O O . SER A 1 292 ? 14.125 11.086 -21.627 1.00 55.53 292 SER A O 1
ATOM 2212 N N . PHE A 1 293 ? 14.318 11.654 -19.477 1.00 54.28 293 PHE A N 1
ATOM 2213 C CA . PHE A 1 293 ? 15.564 10.909 -19.276 1.00 54.28 293 PHE A CA 1
ATOM 2214 C C . PHE A 1 293 ? 15.412 9.406 -19.586 1.00 54.28 293 PHE A C 1
ATOM 2216 O O . PHE A 1 293 ? 16.345 8.782 -20.087 1.00 54.28 293 PHE A O 1
ATOM 2223 N N . ALA A 1 294 ? 14.228 8.825 -19.355 1.00 50.16 294 ALA A N 1
ATOM 2224 C CA . ALA A 1 294 ? 13.965 7.423 -19.671 1.00 50.16 294 ALA A CA 1
ATOM 2225 C C . ALA A 1 294 ? 14.017 7.156 -21.188 1.00 50.16 294 ALA A C 1
ATOM 2227 O O . ALA A 1 294 ? 14.582 6.147 -21.619 1.00 50.16 294 ALA A O 1
ATOM 2228 N N . ASP A 1 295 ? 13.506 8.088 -21.994 1.00 65.25 295 ASP A N 1
ATOM 2229 C CA . ASP A 1 295 ? 13.546 8.018 -23.459 1.00 65.25 295 ASP A CA 1
ATOM 2230 C C . ASP A 1 295 ? 14.982 8.153 -23.981 1.00 65.25 295 ASP A C 1
ATOM 2232 O O . ASP A 1 295 ? 15.394 7.450 -24.910 1.00 65.25 295 ASP A O 1
ATOM 2236 N N . MET A 1 296 ? 15.788 8.992 -23.322 1.00 66.25 296 MET A N 1
ATOM 2237 C CA . MET A 1 296 ? 17.221 9.105 -23.591 1.00 66.25 296 MET A CA 1
ATOM 2238 C C . MET A 1 296 ? 17.959 7.793 -23.301 1.00 66.25 296 MET A C 1
ATOM 2240 O O . MET A 1 296 ? 18.721 7.317 -24.144 1.00 66.25 296 MET A O 1
ATOM 2244 N N . CYS A 1 297 ? 17.710 7.161 -22.150 1.00 57.75 297 CYS A N 1
ATOM 2245 C CA . CYS A 1 297 ? 18.298 5.862 -21.820 1.00 57.75 297 CYS A CA 1
ATOM 2246 C C . CYS A 1 297 ? 17.908 4.780 -22.837 1.00 57.75 297 CYS A C 1
ATOM 2248 O O . CYS A 1 297 ? 18.755 3.985 -23.248 1.00 57.75 297 CYS A O 1
ATOM 2250 N N . HIS A 1 298 ? 16.651 4.770 -23.287 1.00 63.59 298 HIS A N 1
ATOM 2251 C CA . HIS A 1 298 ? 16.187 3.857 -24.330 1.00 63.59 298 HIS A CA 1
ATOM 2252 C C . HIS A 1 298 ? 16.925 4.072 -25.663 1.00 63.59 298 HIS A C 1
ATOM 2254 O O . HIS A 1 298 ? 17.333 3.107 -26.322 1.00 63.59 298 HIS A O 1
ATOM 2260 N N . ALA A 1 299 ? 17.157 5.328 -26.049 1.00 70.56 299 ALA A N 1
ATOM 2261 C CA . ALA A 1 299 ? 17.916 5.659 -27.248 1.00 70.56 299 ALA A CA 1
ATOM 2262 C C . ALA A 1 299 ? 19.383 5.202 -27.161 1.00 70.56 299 ALA A C 1
ATOM 2264 O O . ALA A 1 299 ? 19.897 4.584 -28.098 1.00 70.56 299 ALA A O 1
ATOM 2265 N N . VAL A 1 300 ? 20.037 5.429 -26.017 1.00 70.88 300 VAL A N 1
ATOM 2266 C CA . VAL A 1 300 ? 21.416 4.980 -25.755 1.00 70.88 300 VAL A CA 1
ATOM 2267 C C . VAL A 1 300 ? 21.517 3.455 -25.784 1.00 70.88 300 VAL A C 1
ATOM 2269 O O . VAL A 1 300 ? 22.416 2.903 -26.417 1.00 70.88 300 VAL A O 1
ATOM 2272 N N . TRP A 1 301 ? 20.566 2.749 -25.177 1.00 62.41 301 TRP A N 1
ATOM 2273 C CA . TRP A 1 301 ? 20.520 1.288 -25.225 1.00 62.41 301 TRP A CA 1
ATOM 2274 C C . TRP A 1 301 ? 20.344 0.757 -26.656 1.00 62.41 301 TRP A C 1
ATOM 2276 O O . TRP A 1 301 ? 21.031 -0.175 -27.083 1.00 62.41 301 TRP A O 1
ATOM 2286 N N . THR A 1 302 ? 19.444 1.374 -27.427 1.00 65.25 302 THR A N 1
ATOM 2287 C CA . THR A 1 302 ? 19.206 1.032 -28.839 1.00 65.25 302 THR A CA 1
ATOM 2288 C C . THR A 1 302 ? 20.482 1.185 -29.663 1.00 65.25 302 THR A C 1
ATOM 2290 O O . THR A 1 302 ? 20.808 0.316 -30.484 1.00 65.25 302 THR A O 1
ATOM 2293 N N . TYR A 1 303 ? 21.240 2.253 -29.397 1.00 73.81 303 TYR A N 1
ATOM 2294 C CA . TYR A 1 303 ? 22.571 2.442 -29.954 1.00 73.81 303 TYR A CA 1
ATOM 2295 C C . TYR A 1 303 ? 23.517 1.315 -29.549 1.00 73.81 303 TYR A C 1
ATOM 2297 O O . TYR A 1 303 ? 24.075 0.670 -30.428 1.00 73.81 303 TYR A O 1
ATOM 2305 N N . GLN A 1 304 ? 23.647 1.007 -28.259 1.00 65.81 304 GLN A N 1
ATOM 2306 C CA . GLN A 1 304 ? 24.578 -0.007 -27.747 1.00 65.81 304 GLN A CA 1
ATOM 2307 C C . GLN A 1 304 ? 24.328 -1.404 -28.314 1.00 65.81 304 GLN A C 1
ATOM 2309 O O . GLN A 1 304 ? 25.261 -2.068 -28.764 1.00 65.81 304 GLN A O 1
ATOM 2314 N N . LYS A 1 305 ? 23.064 -1.829 -28.387 1.00 64.81 305 LYS A N 1
ATOM 2315 C CA . LYS A 1 305 ? 22.682 -3.108 -29.00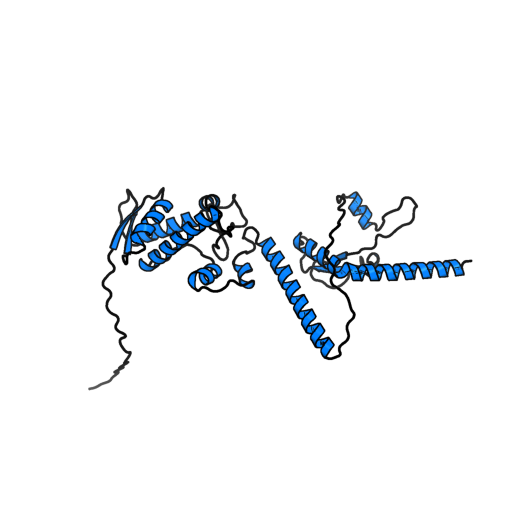2 1.00 64.81 305 LYS A CA 1
ATOM 2316 C C . LYS A 1 305 ? 23.076 -3.181 -30.479 1.00 64.81 305 LYS A C 1
ATOM 2318 O O . LYS A 1 305 ? 23.441 -4.243 -30.980 1.00 64.81 305 LYS A O 1
ATOM 2323 N N . SER A 1 306 ? 23.000 -2.050 -31.172 1.00 68.44 306 SER A N 1
ATOM 2324 C CA . SER A 1 306 ? 23.295 -1.937 -32.601 1.00 68.44 306 SER A CA 1
ATOM 2325 C C . SER A 1 306 ? 24.750 -1.534 -32.872 1.00 68.44 306 SER A C 1
ATOM 2327 O O . SER A 1 306 ? 25.190 -1.572 -34.021 1.00 68.44 306 SER A O 1
ATOM 2329 N N . ALA A 1 307 ? 25.513 -1.182 -31.832 1.00 70.75 307 ALA A N 1
ATOM 2330 C CA . ALA A 1 307 ? 26.814 -0.537 -31.942 1.00 70.75 307 ALA A CA 1
ATOM 2331 C C . ALA A 1 307 ? 27.842 -1.438 -32.618 1.00 70.75 307 ALA A C 1
ATOM 2333 O O . ALA A 1 307 ? 28.606 -0.955 -33.442 1.00 70.75 307 ALA A O 1
ATOM 2334 N N . ALA A 1 308 ? 27.841 -2.744 -32.335 1.00 68.12 308 ALA A N 1
ATOM 2335 C CA . ALA A 1 308 ? 28.751 -3.682 -32.993 1.00 68.12 308 ALA A CA 1
ATOM 2336 C C . ALA A 1 308 ? 28.535 -3.704 -34.518 1.00 68.12 308 ALA A C 1
ATOM 2338 O O . ALA A 1 308 ? 29.484 -3.553 -35.285 1.00 68.12 308 ALA A O 1
ATOM 2339 N N . HIS A 1 309 ? 27.275 -3.800 -34.953 1.00 70.19 309 HIS A N 1
ATOM 2340 C CA . HIS A 1 309 ? 26.913 -3.791 -36.370 1.00 70.19 309 HIS A CA 1
ATOM 2341 C C . HIS A 1 309 ? 27.201 -2.437 -37.031 1.00 70.19 309 HIS A C 1
ATOM 2343 O O . HIS A 1 309 ? 27.731 -2.371 -38.141 1.00 70.19 309 HIS A O 1
ATOM 2349 N N . ALA A 1 310 ? 26.890 -1.348 -36.329 1.00 70.56 310 ALA A N 1
ATOM 2350 C CA . ALA A 1 310 ? 27.124 0.008 -36.798 1.00 70.56 310 ALA A CA 1
ATOM 2351 C C . ALA A 1 310 ? 28.629 0.305 -36.948 1.00 70.56 310 ALA A C 1
ATOM 2353 O O . ALA A 1 310 ? 29.054 0.807 -37.988 1.00 70.56 310 ALA A O 1
ATOM 2354 N N . ARG A 1 311 ? 29.453 -0.087 -35.963 1.00 72.31 311 ARG A N 1
ATOM 2355 C CA . ARG A 1 311 ? 30.924 0.027 -35.987 1.00 72.31 311 ARG A CA 1
ATOM 2356 C C . ARG A 1 311 ? 31.536 -0.792 -37.119 1.00 72.31 311 ARG A C 1
ATOM 2358 O O . ARG A 1 311 ? 32.377 -0.279 -37.850 1.00 72.31 311 ARG A O 1
ATOM 2365 N N . GLU A 1 312 ? 31.089 -2.032 -37.307 1.00 74.25 312 GLU A N 1
ATOM 2366 C CA . GLU A 1 312 ? 31.560 -2.880 -38.406 1.00 74.25 312 GLU A CA 1
ATOM 2367 C C . GLU A 1 312 ? 31.217 -2.276 -39.778 1.00 74.25 312 GLU A C 1
ATOM 2369 O O . GLU A 1 312 ? 32.063 -2.226 -40.675 1.00 74.25 312 GLU A O 1
ATOM 2374 N N . GLY A 1 313 ? 29.992 -1.767 -39.940 1.00 72.75 313 GLY A N 1
ATOM 2375 C CA . GLY A 1 313 ? 29.567 -1.065 -41.150 1.00 72.75 313 GLY A CA 1
ATOM 2376 C C . GLY A 1 313 ? 30.419 0.174 -41.440 1.00 72.75 313 GLY A C 1
ATOM 2377 O O . GLY A 1 313 ? 30.879 0.356 -42.570 1.00 72.75 313 GLY A O 1
ATOM 2378 N N . ARG A 1 314 ? 30.696 0.988 -40.412 1.00 73.69 314 ARG A N 1
ATOM 2379 C CA . ARG A 1 314 ? 31.575 2.164 -40.515 1.00 73.69 314 ARG A CA 1
ATOM 2380 C C . ARG A 1 314 ? 32.998 1.784 -40.918 1.00 73.69 314 ARG A C 1
ATOM 2382 O O . ARG A 1 314 ? 33.496 2.324 -41.902 1.00 73.69 314 ARG A O 1
ATOM 2389 N N . ALA A 1 315 ? 33.601 0.792 -40.264 1.00 75.31 315 ALA A N 1
ATOM 2390 C CA . ALA A 1 315 ? 34.954 0.330 -40.582 1.00 75.31 315 ALA A CA 1
ATOM 2391 C C . ALA A 1 315 ? 35.086 -0.143 -42.043 1.00 75.31 315 ALA A C 1
ATOM 2393 O O . ALA A 1 315 ? 36.046 0.200 -42.735 1.00 75.31 315 ALA A O 1
ATOM 2394 N N . ARG A 1 316 ? 34.089 -0.878 -42.557 1.00 76.19 316 ARG A N 1
ATOM 2395 C CA . ARG A 1 316 ? 34.051 -1.314 -43.967 1.00 76.19 316 ARG A CA 1
ATOM 2396 C C . ARG A 1 316 ? 33.919 -0.141 -44.940 1.00 76.19 316 ARG A C 1
ATOM 2398 O O . ARG A 1 316 ? 34.524 -0.160 -46.011 1.00 76.19 316 ARG A O 1
ATOM 2405 N N . MET A 1 317 ? 33.117 0.864 -44.595 1.00 72.44 317 MET A N 1
ATOM 2406 C CA . MET A 1 317 ? 32.952 2.070 -45.411 1.00 72.44 317 MET A CA 1
ATOM 2407 C C . MET A 1 317 ? 34.230 2.907 -45.450 1.00 72.44 317 MET A C 1
ATOM 2409 O O . MET A 1 317 ? 34.642 3.333 -46.528 1.00 72.44 317 MET A O 1
ATOM 2413 N N . GLU A 1 318 ? 34.884 3.097 -44.307 1.00 75.31 318 GLU A N 1
ATOM 2414 C CA . GLU A 1 318 ? 36.161 3.803 -44.221 1.00 75.31 318 GLU A CA 1
ATOM 2415 C C . GLU A 1 318 ? 37.260 3.092 -45.015 1.00 75.31 318 GLU A C 1
ATOM 2417 O O . GLU A 1 318 ? 37.999 3.750 -45.745 1.00 75.31 318 GLU A O 1
ATOM 2422 N N . ALA A 1 319 ? 37.334 1.758 -44.945 1.00 78.00 319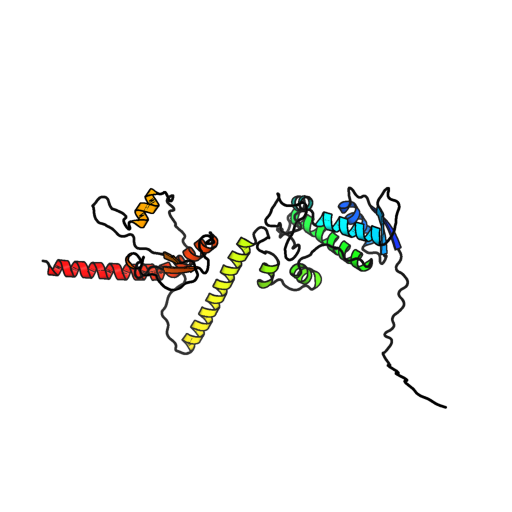 ALA A N 1
ATOM 2423 C CA . ALA A 1 319 ? 38.276 0.971 -45.741 1.00 78.00 319 ALA A CA 1
ATOM 2424 C C . ALA A 1 319 ? 38.070 1.190 -47.251 1.00 78.00 319 ALA A C 1
ATOM 2426 O O . ALA A 1 319 ? 39.012 1.549 -47.957 1.00 78.00 319 ALA A O 1
ATOM 2427 N N . ARG A 1 320 ? 36.822 1.101 -47.733 1.00 79.31 320 ARG A N 1
ATOM 2428 C CA . ARG A 1 320 ? 36.475 1.372 -49.142 1.00 79.31 320 ARG A CA 1
ATOM 2429 C C . ARG A 1 320 ? 36.782 2.808 -49.564 1.00 79.31 320 ARG A C 1
ATOM 2431 O O . ARG A 1 320 ? 37.207 3.045 -50.692 1.00 79.31 320 ARG A O 1
ATOM 2438 N N . ALA A 1 321 ? 36.562 3.778 -48.677 1.00 74.94 321 ALA A N 1
ATOM 2439 C CA . ALA A 1 321 ? 36.885 5.174 -48.949 1.00 74.94 321 ALA A CA 1
ATOM 2440 C C . ALA A 1 321 ? 38.402 5.389 -49.077 1.00 74.94 321 ALA A C 1
ATOM 2442 O O . ALA A 1 321 ? 38.832 6.125 -49.965 1.00 74.94 321 ALA A O 1
ATOM 2443 N N . ARG A 1 322 ? 39.213 4.722 -48.241 1.00 79.38 322 ARG A N 1
ATOM 2444 C CA . ARG A 1 322 ? 40.683 4.752 -48.329 1.00 79.38 322 ARG A CA 1
ATOM 2445 C C . ARG A 1 322 ? 41.187 4.108 -49.618 1.00 79.38 322 ARG A C 1
ATOM 2447 O O . ARG A 1 322 ? 42.015 4.709 -50.291 1.00 79.38 322 ARG A O 1
ATOM 2454 N N . GLU A 1 323 ? 40.652 2.948 -49.995 1.00 83.19 323 GLU A N 1
ATOM 2455 C CA . GLU A 1 323 ? 40.982 2.275 -51.262 1.00 83.19 323 GLU A CA 1
ATOM 2456 C C . GLU A 1 323 ? 40.658 3.154 -52.475 1.00 83.19 323 GLU A C 1
ATOM 2458 O O . GLU A 1 323 ? 41.484 3.304 -53.373 1.00 83.19 323 GLU A O 1
ATOM 2463 N N . ARG A 1 324 ? 39.483 3.797 -52.481 1.00 81.44 324 ARG A N 1
ATOM 2464 C CA . ARG A 1 324 ? 39.071 4.706 -53.558 1.00 81.44 324 ARG A CA 1
ATOM 2465 C C . ARG A 1 324 ? 39.983 5.929 -53.660 1.00 81.44 324 ARG A C 1
ATOM 2467 O O . ARG A 1 324 ? 40.373 6.280 -54.765 1.00 81.44 324 ARG A O 1
ATOM 2474 N N . ARG A 1 325 ? 40.354 6.544 -52.531 1.00 79.12 325 ARG A N 1
ATOM 2475 C CA . ARG A 1 325 ? 41.307 7.669 -52.501 1.00 79.12 325 ARG A CA 1
ATOM 2476 C C . ARG A 1 325 ? 42.690 7.246 -52.993 1.00 79.12 325 ARG A C 1
ATOM 2478 O O . ARG A 1 325 ? 43.250 7.916 -53.845 1.00 79.12 325 ARG A O 1
ATOM 2485 N N . ALA A 1 326 ? 43.193 6.097 -52.541 1.00 79.25 326 ALA A N 1
ATOM 2486 C CA . ALA A 1 326 ? 44.473 5.561 -52.999 1.00 79.25 326 ALA A CA 1
ATOM 2487 C C . ALA A 1 326 ? 44.476 5.258 -54.509 1.00 79.25 326 ALA A C 1
ATOM 2489 O O . ALA A 1 326 ? 45.469 5.518 -55.183 1.00 79.25 326 ALA A O 1
ATOM 2490 N N . ALA A 1 327 ? 43.364 4.751 -55.054 1.00 80.06 327 ALA A N 1
ATOM 2491 C CA . ALA A 1 327 ? 43.200 4.531 -56.490 1.00 80.06 327 ALA A CA 1
ATOM 2492 C C . ALA A 1 327 ? 43.119 5.849 -57.283 1.00 80.06 327 ALA A C 1
ATOM 2494 O O . ALA A 1 327 ? 43.707 5.954 -58.356 1.00 80.06 327 ALA A O 1
ATOM 2495 N N . GLU A 1 328 ? 42.427 6.862 -56.755 1.00 80.88 328 GLU A N 1
ATOM 2496 C CA . GLU A 1 328 ? 42.366 8.204 -57.349 1.00 80.88 328 GLU A CA 1
ATOM 2497 C C . GLU A 1 328 ? 43.736 8.901 -57.325 1.00 80.88 328 GLU A C 1
ATOM 2499 O O . GLU A 1 328 ? 44.118 9.521 -58.314 1.00 80.88 328 GLU A O 1
ATOM 2504 N N . ASP A 1 329 ? 44.500 8.764 -56.241 1.00 79.12 329 ASP A N 1
ATOM 2505 C CA . ASP A 1 329 ? 45.850 9.318 -56.115 1.00 79.12 329 ASP A CA 1
ATOM 2506 C C . ASP A 1 329 ? 46.855 8.585 -57.013 1.00 79.12 329 ASP A C 1
ATOM 2508 O O . ASP A 1 329 ? 47.729 9.219 -57.601 1.00 79.12 329 ASP A O 1
ATOM 2512 N N . ALA A 1 330 ? 46.713 7.265 -57.171 1.00 76.38 330 ALA A N 1
ATOM 2513 C CA . ALA A 1 330 ? 47.501 6.478 -58.118 1.00 76.38 330 ALA A CA 1
ATOM 2514 C C . ALA A 1 330 ? 47.172 6.821 -59.579 1.00 76.38 330 ALA A C 1
ATOM 2516 O O . ALA A 1 330 ? 48.064 6.792 -60.413 1.00 76.38 330 ALA A O 1
ATOM 2517 N N . ALA A 1 331 ? 45.921 7.179 -59.886 1.00 72.31 331 ALA A N 1
ATOM 2518 C CA . ALA A 1 331 ? 45.513 7.640 -61.215 1.00 72.31 331 ALA A CA 1
ATOM 2519 C C . ALA A 1 331 ? 45.940 9.090 -61.523 1.00 72.31 331 ALA A C 1
ATOM 2521 O O . ALA A 1 331 ? 45.904 9.505 -62.680 1.00 72.31 331 ALA A O 1
ATOM 2522 N N . ARG A 1 332 ? 46.306 9.874 -60.499 1.00 73.50 332 ARG A N 1
ATOM 2523 C CA . ARG A 1 332 ? 46.829 11.248 -60.630 1.00 73.50 332 ARG A CA 1
ATOM 2524 C C . ARG A 1 332 ? 48.359 11.316 -60.739 1.00 73.50 332 ARG A C 1
ATOM 2526 O O . ARG A 1 332 ? 48.869 12.401 -61.015 1.00 73.50 332 ARG A O 1
ATOM 2533 N N . ARG A 1 333 ? 49.070 10.215 -60.477 1.00 59.25 333 ARG A N 1
ATOM 2534 C CA . ARG A 1 333 ? 50.530 10.077 -60.622 1.00 59.25 333 ARG A CA 1
ATOM 2535 C C . ARG A 1 333 ? 50.881 9.476 -61.976 1.00 59.25 333 ARG A C 1
ATOM 2537 O O . ARG A 1 333 ? 51.933 9.884 -62.508 1.00 59.25 333 ARG A O 1
#

Secondary structure (DSSP, 8-state):
-------------------PPPPEEEEEEE-STTHHHHHHHHHHHHTTSSEEEEEEETT----SHHHHHHHHHHHHHHHHBHHHHHHS--B--BTTGGGS-SB---TT-B-BPP--TTSHHHHHHHHHHHHHHHHHHHHHHTT------B-HHHHIIIII-PPP-GGGHHHHS-TTBTTHHHHHHHHHHHHHHHHHHHHHHHHHHHHHTT------PPPP-----------HHHHHHHHTT-EE-TTS-EE-PPEEEEEE-SS--PPPTTSGGGEEEEEEEEE-S--SS---HHHHHHHHHHHHHHHHHHHHHHHHHHHHHHHHHHHHHHHT-

Sequence (333 aa):
GGGGGGGGHVHGRSINARRLGTLRRERVTVQRNAILDDAELLMRRHAKHKSVLEVLFENEEGFGGAVTKEFYNKVAAALQSRAGNVETPTWVMDEDGASGPEHIWHTNGLFPAPAPPGTPESEAARKRFAFIGRLFGKALLDGHILPLPLNPAFLRAAILGEALTEDDLSSVFDARSAGGGVISFVRAIVKDARRQRECLRVRDAVRARGGAFPPGGNPSLDLDLDLEPATEETLERCMRGGACAEDGTSTTVAVDLLVRTSGETRLSDFTLWGISKHAVLCFADVLWPDFSFADMCHAVWTYQKSAAHAREGRARMEARARERRAAEDAARR